Protein AF-A0AAD9Q787-F1 (afdb_monomer_lite)

Organism: Acropora cervicornis (NCBI:txid6130)

Foldseek 3Di:
DDPVVVVVVVVVVVVVVPDDPDPPPPDDWDWDWDWDDDLEIEIETDTDEDAAEDPPHQHYHYEYPDPPYEEHEYDHQEYHEYDQNANYAEYYYEHQYEEYEGAEHHNEYEEEHDAEYEYEYNDYEYAAEYAYAYAYEYEYAEQHQHREYLYQHEEYEYNEENEEAYYACNYQYYEYEYAAEYEHEYAHLEEHYEYNHENYEAYHDHQNRQEYEEEAQQANYAHEHNYQEYHYEGQNAPHAHAEYQHQYDAYEGAEQHADNEYLHLHEHYEHEQENYEHYYDQNHQEYEYAYANELYEAEHAYQEYEYHYNNYNYHYYYDYDYDDDDDDPDDDDDDDDDDDDDDDDDDDPDPPDDPDPPPDD

Sequence (361 aa):
MKTAELIIILCLVMLLTVIRLPDCAASIPVNSCDSIVDDTRSQICLSGQCPLDCNHSIICDQVCVVNPCDSLTCNSSSCLQRCLSGGCNSLMCTSDDCTQTCLRNCSEVNCTVKVKCNQQCENGHCDLRAMGAGMVEQTCAENCSDVKCMADKCKQACAGEGCGLECTKDSSECTQDCKGPCSMKCDASECESACSGGKCNLECSNSESQLCQQTCAHGGCDIQCTAMSCESSCQGGSCTKFTCTADNCTQSCGANCTNMRCQARECSQTCTKGYCNMYCESSAEMCMMSCPGGNCKMQCNGNLCKRDCFGGGCEKTGSGKEVPSSDKPAGTTPLPPTGTGALDMVSVFVLAISAVVSLLC

pLDDT: mean 82.59, std 21.75, range [26.41, 98.69]

Structure (mmCIF, N/CA/C/O backbone):
data_AF-A0AAD9Q787-F1
#
_entry.id   AF-A0AAD9Q787-F1
#
loop_
_atom_site.group_PDB
_atom_site.id
_atom_site.type_symbol
_atom_site.label_atom_id
_atom_site.label_alt_id
_atom_site.label_comp_id
_atom_site.label_asym_id
_atom_site.label_entity_id
_atom_site.label_seq_id
_atom_site.pdbx_PDB_ins_code
_atom_site.Cartn_x
_atom_site.Cartn_y
_atom_si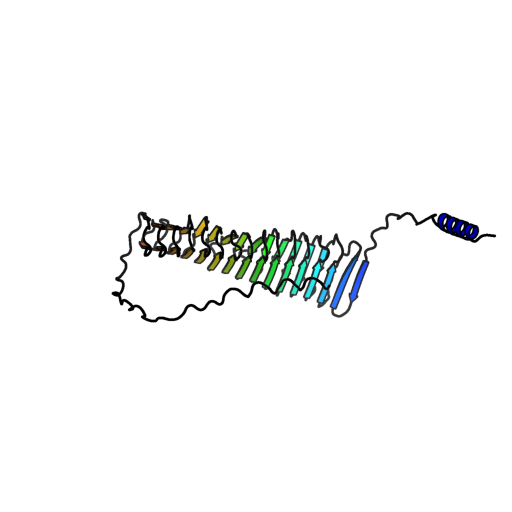te.Cartn_z
_atom_site.occupancy
_atom_site.B_iso_or_equiv
_atom_site.auth_seq_id
_atom_site.auth_comp_id
_atom_site.auth_asym_id
_atom_site.auth_atom_id
_atom_site.pdbx_PDB_model_num
ATOM 1 N N . MET A 1 1 ? 37.283 -55.004 -59.197 1.00 52.53 1 MET A N 1
ATOM 2 C CA . MET A 1 1 ? 37.526 -54.069 -58.079 1.00 52.53 1 MET A CA 1
ATOM 3 C C . MET A 1 1 ? 36.188 -53.770 -57.440 1.00 52.53 1 MET A C 1
ATOM 5 O O . MET A 1 1 ? 35.268 -53.359 -58.134 1.00 52.53 1 MET A O 1
ATOM 9 N N . LYS A 1 2 ? 36.035 -54.193 -56.186 1.00 47.97 2 LYS A N 1
ATOM 10 C CA . LYS A 1 2 ? 34.750 -54.325 -55.493 1.00 47.97 2 LYS A CA 1
ATOM 11 C C . LYS A 1 2 ? 34.406 -53.000 -54.812 1.00 47.97 2 LYS A C 1
ATOM 13 O O . LYS A 1 2 ? 35.290 -52.347 -54.271 1.00 47.97 2 LYS A O 1
ATOM 18 N N . THR A 1 3 ? 33.124 -52.657 -54.794 1.00 51.78 3 THR A N 1
ATOM 19 C CA . THR A 1 3 ? 32.495 -51.499 -54.126 1.00 51.78 3 THR A CA 1
ATOM 20 C C . THR A 1 3 ? 32.944 -51.253 -52.677 1.00 51.78 3 THR A C 1
ATOM 22 O O . THR A 1 3 ? 32.813 -50.137 -52.188 1.00 51.78 3 THR A O 1
ATOM 25 N N . ALA A 1 4 ? 33.542 -52.244 -52.011 1.00 49.97 4 ALA A N 1
ATOM 26 C CA . ALA A 1 4 ? 34.151 -52.107 -50.689 1.00 49.97 4 ALA A CA 1
ATOM 27 C C . ALA A 1 4 ? 35.420 -51.225 -50.662 1.00 49.97 4 ALA A C 1
ATOM 29 O O . ALA A 1 4 ? 35.644 -50.532 -49.675 1.00 49.97 4 ALA A O 1
ATOM 30 N N . GLU A 1 5 ? 36.228 -51.186 -51.729 1.00 55.62 5 GLU A N 1
ATOM 31 C CA . GLU A 1 5 ? 37.456 -50.368 -51.729 1.00 55.62 5 GLU A CA 1
ATOM 32 C C . GLU A 1 5 ? 37.178 -48.878 -51.955 1.00 55.62 5 GLU A C 1
ATOM 34 O O . GLU A 1 5 ? 37.888 -48.030 -51.422 1.00 55.62 5 GLU A O 1
ATOM 39 N N . LEU A 1 6 ? 36.090 -48.542 -52.658 1.00 55.44 6 LEU A N 1
ATOM 40 C CA . LEU A 1 6 ? 35.679 -47.149 -52.849 1.00 55.44 6 LEU A CA 1
ATOM 41 C C . LEU A 1 6 ? 35.178 -46.518 -51.537 1.00 55.44 6 LEU A C 1
ATOM 43 O O . LEU A 1 6 ? 35.419 -45.341 -51.289 1.00 55.44 6 LEU A O 1
ATOM 47 N N . ILE A 1 7 ? 34.526 -47.311 -50.677 1.00 60.97 7 ILE A N 1
ATOM 48 C CA . ILE A 1 7 ? 34.018 -46.860 -49.371 1.00 60.97 7 ILE A CA 1
ATOM 49 C C . ILE A 1 7 ? 35.170 -46.640 -48.386 1.00 60.97 7 ILE A C 1
ATOM 51 O O . ILE A 1 7 ? 35.161 -45.658 -47.654 1.00 60.97 7 ILE A O 1
ATOM 55 N N . ILE A 1 8 ? 36.197 -47.495 -48.404 1.00 64.38 8 ILE A N 1
ATOM 56 C CA . ILE A 1 8 ? 37.380 -47.327 -47.547 1.00 64.38 8 ILE A CA 1
ATOM 57 C C . ILE A 1 8 ? 38.170 -46.074 -47.949 1.00 64.38 8 ILE A C 1
ATOM 59 O O . ILE A 1 8 ? 38.610 -45.329 -47.075 1.00 64.38 8 ILE A O 1
ATOM 63 N N . ILE A 1 9 ? 38.285 -45.787 -49.251 1.00 64.38 9 ILE A N 1
ATOM 64 C CA . ILE A 1 9 ? 38.922 -44.556 -49.737 1.00 64.38 9 ILE A CA 1
ATOM 65 C C . ILE A 1 9 ? 38.084 -43.323 -49.360 1.00 64.38 9 ILE A C 1
ATOM 67 O O . ILE A 1 9 ? 38.650 -42.350 -48.870 1.00 64.38 9 ILE A O 1
ATOM 71 N N . LEU A 1 10 ? 36.750 -43.366 -49.485 1.00 57.12 10 LEU A N 1
ATOM 72 C CA . LEU A 1 10 ? 35.887 -42.267 -49.026 1.00 57.12 10 LEU A CA 1
ATOM 73 C C . LEU A 1 10 ? 35.951 -42.059 -47.503 1.00 57.12 10 LEU A C 1
ATOM 75 O O . LEU A 1 10 ? 36.010 -40.919 -47.052 1.00 57.12 10 LEU A O 1
ATOM 79 N N . CYS A 1 11 ? 35.999 -43.128 -46.703 1.00 54.50 11 CYS A N 1
ATOM 80 C CA . CYS A 1 11 ? 36.149 -43.028 -45.250 1.00 54.50 11 CYS A CA 1
ATOM 81 C C . CYS A 1 11 ? 37.525 -42.484 -44.843 1.00 54.50 11 CYS A C 1
ATOM 83 O O . CYS A 1 11 ? 37.594 -41.674 -43.925 1.00 54.50 11 CYS A O 1
ATOM 85 N N . LEU A 1 12 ? 38.607 -42.861 -45.533 1.00 56.69 12 LEU A N 1
ATOM 86 C CA . LEU A 1 12 ? 39.947 -42.320 -45.277 1.00 56.69 12 LEU A CA 1
ATOM 87 C C . LEU A 1 12 ? 40.069 -40.848 -45.688 1.00 56.69 12 LEU A C 1
ATOM 89 O O . LEU A 1 12 ? 40.706 -40.082 -44.972 1.00 56.69 12 LEU A O 1
ATOM 93 N N . VAL A 1 13 ? 39.419 -40.428 -46.779 1.00 57.88 13 VAL A N 1
ATOM 94 C CA . VAL A 1 13 ? 39.355 -39.010 -47.175 1.00 57.88 13 VAL A CA 1
ATOM 95 C C . VAL A 1 13 ? 38.561 -38.194 -46.149 1.00 57.88 13 VAL A C 1
ATOM 97 O O . VAL A 1 13 ? 39.015 -37.122 -45.763 1.00 57.88 13 VAL A O 1
ATOM 100 N N . MET A 1 14 ? 37.452 -38.727 -45.623 1.00 54.41 14 MET A N 1
ATOM 101 C CA . MET A 1 14 ? 36.662 -38.066 -44.572 1.00 54.41 14 MET A CA 1
ATOM 102 C C . MET A 1 14 ? 37.393 -38.018 -43.217 1.00 54.41 14 MET A C 1
ATOM 104 O O . MET A 1 14 ? 37.259 -37.037 -42.489 1.00 54.41 14 MET A O 1
ATOM 108 N N . LEU A 1 15 ? 38.209 -39.030 -42.885 1.00 49.72 15 LEU A N 1
ATOM 109 C CA . LEU A 1 15 ? 39.055 -39.038 -41.681 1.00 49.72 15 LEU A CA 1
ATOM 110 C C . LEU A 1 15 ? 40.282 -38.119 -41.803 1.00 49.72 15 LEU A C 1
ATOM 112 O O . LEU A 1 15 ? 40.706 -37.547 -40.802 1.00 49.72 15 LEU A O 1
ATOM 116 N N . LEU A 1 16 ? 40.829 -37.923 -43.007 1.00 47.09 16 LEU A N 1
ATOM 117 C CA . LEU A 1 16 ? 41.956 -37.010 -43.250 1.00 47.09 16 LEU A CA 1
ATOM 118 C C . LEU A 1 16 ? 41.534 -35.535 -43.380 1.00 47.09 16 LEU A C 1
ATOM 120 O O . LEU A 1 16 ? 42.385 -34.656 -43.262 1.00 47.09 16 LEU A O 1
ATOM 124 N N . THR A 1 17 ? 40.239 -35.241 -43.546 1.00 43.91 17 THR A N 1
ATOM 125 C CA . THR A 1 17 ? 39.693 -33.872 -43.448 1.00 43.91 17 THR A CA 1
ATOM 126 C C . THR A 1 17 ? 39.387 -33.422 -42.015 1.00 43.91 17 THR A C 1
ATOM 128 O O . THR A 1 17 ? 39.047 -32.261 -41.804 1.00 43.91 17 THR A O 1
ATOM 131 N N . VAL A 1 18 ? 39.563 -34.285 -41.006 1.00 46.62 18 VAL A N 1
ATOM 132 C CA . VAL A 1 18 ? 39.481 -33.908 -39.581 1.00 46.62 18 VAL A CA 1
ATOM 133 C C . VAL A 1 18 ? 40.850 -33.436 -39.089 1.00 46.62 18 VAL A C 1
ATOM 135 O O . VAL A 1 18 ? 41.434 -34.002 -38.171 1.00 46.62 18 VAL A O 1
ATOM 138 N N . ILE A 1 19 ? 41.409 -32.402 -39.719 1.00 43.97 19 ILE A N 1
ATOM 139 C CA . ILE A 1 19 ? 42.560 -31.685 -39.165 1.00 43.97 19 ILE A CA 1
ATOM 140 C C . ILE A 1 19 ? 42.325 -30.185 -39.351 1.00 43.97 19 ILE A C 1
ATOM 142 O O . ILE A 1 19 ? 42.383 -29.658 -40.458 1.00 43.97 19 ILE A O 1
ATOM 146 N N . ARG A 1 20 ? 42.125 -29.528 -38.201 1.00 35.41 20 ARG A N 1
ATOM 147 C CA . ARG A 1 20 ? 41.999 -28.082 -37.949 1.00 35.41 20 ARG A CA 1
ATOM 148 C C . ARG A 1 20 ? 40.617 -27.477 -38.203 1.00 35.41 20 ARG A C 1
ATOM 150 O O . ARG A 1 20 ? 40.443 -26.618 -39.060 1.00 35.41 20 ARG A O 1
ATOM 157 N N . LEU A 1 21 ? 39.670 -27.807 -37.320 1.00 30.09 21 LEU A N 1
ATOM 158 C CA . LEU A 1 21 ? 38.878 -26.716 -36.746 1.00 30.09 21 LEU A CA 1
ATOM 159 C C . LEU A 1 21 ? 39.896 -25.743 -36.131 1.00 30.09 21 LEU A C 1
ATOM 161 O O . LEU A 1 21 ? 40.781 -26.217 -35.408 1.00 30.09 21 LEU A O 1
ATOM 165 N N . PRO A 1 22 ? 39.868 -24.441 -36.460 1.00 33.75 22 PRO A N 1
ATOM 166 C CA . PRO A 1 22 ? 40.656 -23.490 -35.703 1.00 33.75 22 PRO A CA 1
ATOM 167 C C . PRO A 1 22 ? 40.268 -23.692 -34.242 1.00 33.75 22 PRO A C 1
ATOM 169 O O . PRO A 1 22 ? 39.077 -23.782 -33.931 1.00 33.75 22 PRO A O 1
ATOM 172 N N . ASP A 1 23 ? 41.274 -23.824 -33.374 1.00 26.41 23 ASP A N 1
ATOM 173 C CA . ASP A 1 23 ? 41.087 -23.609 -31.949 1.00 26.41 23 ASP A CA 1
ATOM 174 C C . ASP A 1 23 ? 40.118 -22.438 -31.809 1.00 26.41 23 ASP A C 1
ATOM 176 O O . ASP A 1 23 ? 40.305 -21.405 -32.465 1.00 26.41 23 ASP A O 1
ATOM 180 N N . CYS A 1 24 ? 39.058 -22.614 -31.020 1.00 29.86 24 CYS A N 1
ATOM 181 C CA . CYS A 1 24 ? 38.268 -21.502 -30.529 1.00 29.86 24 CYS A CA 1
ATOM 182 C C . CYS A 1 24 ? 39.228 -20.648 -29.696 1.00 29.86 24 CYS A C 1
ATOM 184 O O . CYS A 1 24 ? 39.289 -20.755 -28.473 1.00 29.86 24 CYS A O 1
ATOM 186 N N . ALA A 1 25 ? 40.052 -19.852 -30.380 1.00 27.91 25 ALA A N 1
ATOM 187 C CA . ALA A 1 25 ? 40.738 -18.722 -29.825 1.00 27.91 25 ALA A CA 1
ATOM 188 C C . ALA A 1 25 ? 39.653 -17.963 -29.083 1.00 27.91 25 ALA A C 1
ATOM 190 O O . ALA A 1 25 ? 38.597 -17.702 -29.661 1.00 27.9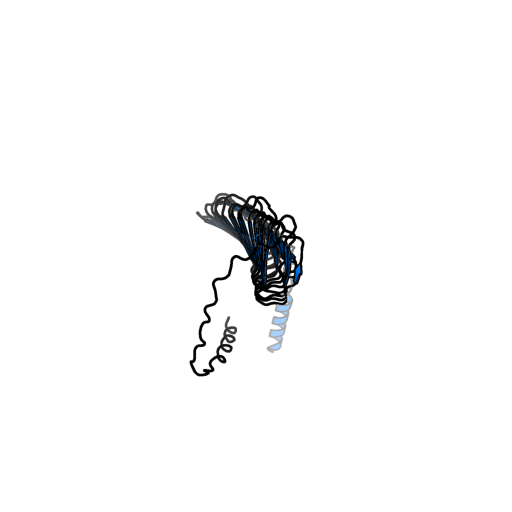1 25 ALA A O 1
ATOM 191 N N . ALA A 1 26 ? 39.892 -17.707 -27.799 1.00 36.81 26 ALA A N 1
ATOM 192 C CA . ALA A 1 26 ? 39.059 -16.864 -26.970 1.00 36.81 26 ALA A CA 1
ATOM 193 C C . ALA A 1 26 ? 38.753 -15.580 -27.752 1.00 36.81 26 ALA A C 1
ATOM 195 O O . ALA A 1 26 ? 39.578 -14.669 -27.839 1.00 36.81 26 ALA A O 1
ATOM 196 N N . SER A 1 27 ? 37.603 -15.561 -28.421 1.00 37.47 27 SER A N 1
ATOM 197 C CA . SER A 1 27 ? 37.168 -14.432 -29.211 1.00 37.47 27 SER A CA 1
ATOM 198 C C . SER A 1 27 ? 36.725 -13.395 -28.204 1.00 37.47 27 SER A C 1
ATOM 200 O O . SER A 1 27 ? 35.814 -13.645 -27.412 1.00 37.47 27 SER A O 1
ATOM 202 N N . ILE A 1 28 ? 37.396 -12.249 -28.226 1.00 40.16 28 ILE A N 1
ATOM 203 C CA . ILE A 1 28 ? 36.921 -11.003 -27.628 1.00 40.16 28 ILE A CA 1
ATOM 204 C C . ILE A 1 28 ? 35.409 -10.916 -27.913 1.00 40.16 28 ILE A C 1
ATOM 206 O O . ILE A 1 28 ? 35.038 -11.112 -29.075 1.00 40.16 28 ILE A O 1
ATOM 210 N N . PRO A 1 29 ? 34.534 -10.710 -26.909 1.00 44.16 29 PRO A N 1
ATOM 211 C CA . PRO A 1 29 ? 33.095 -10.682 -27.139 1.00 44.16 29 PRO A CA 1
ATOM 212 C C . PRO A 1 29 ? 32.791 -9.615 -28.191 1.00 44.16 29 PRO A C 1
ATOM 214 O O . PRO A 1 29 ? 33.031 -8.428 -27.980 1.00 44.16 29 PRO A O 1
ATOM 217 N N . VAL A 1 30 ? 32.330 -10.045 -29.366 1.00 42.97 30 VAL A N 1
ATOM 218 C CA . VAL A 1 30 ? 31.883 -9.124 -30.407 1.00 42.97 30 VAL A CA 1
ATOM 219 C C . VAL A 1 30 ? 30.502 -8.649 -29.979 1.00 42.97 30 VAL A C 1
ATOM 221 O O . VAL A 1 30 ? 29.530 -9.408 -30.007 1.00 42.97 30 VAL A O 1
ATOM 224 N N . ASN A 1 31 ? 30.437 -7.404 -29.519 1.00 57.00 31 ASN A N 1
ATOM 225 C CA . ASN A 1 31 ? 29.175 -6.753 -29.204 1.00 57.00 31 ASN A CA 1
ATOM 226 C C . ASN A 1 31 ? 28.374 -6.607 -30.510 1.00 57.00 31 ASN A C 1
ATOM 228 O O . ASN A 1 31 ? 28.865 -6.005 -31.466 1.00 57.00 31 ASN A O 1
ATOM 232 N N . SER A 1 32 ? 27.173 -7.183 -30.575 1.00 64.31 32 SER A N 1
ATOM 233 C CA . SER A 1 32 ? 26.252 -7.035 -31.705 1.00 64.31 32 SER A CA 1
ATOM 234 C C . SER A 1 32 ? 25.082 -6.170 -31.262 1.00 64.31 32 SER A C 1
ATOM 236 O O . SER A 1 32 ? 24.190 -6.623 -30.542 1.00 64.31 32 SER A O 1
ATOM 238 N N . CYS A 1 33 ? 25.127 -4.909 -31.685 1.00 67.81 33 CYS A N 1
ATOM 239 C CA . CYS A 1 33 ? 24.046 -3.947 -31.534 1.00 67.81 33 CYS A CA 1
ATOM 240 C C . CYS A 1 33 ? 23.470 -3.662 -32.918 1.00 67.81 33 CYS A C 1
ATOM 242 O O . CYS A 1 33 ? 24.230 -3.311 -33.822 1.00 67.81 33 CYS A O 1
ATOM 244 N N . ASP A 1 34 ? 22.153 -3.764 -33.069 1.00 71.12 34 ASP A N 1
ATOM 245 C CA . ASP A 1 34 ? 21.459 -3.245 -34.247 1.00 71.12 34 ASP A CA 1
ATOM 246 C C . ASP A 1 34 ? 20.739 -1.943 -33.885 1.00 71.12 34 ASP A C 1
ATOM 248 O O . ASP A 1 34 ? 20.231 -1.794 -32.767 1.00 71.12 34 ASP A O 1
ATOM 252 N N . SER A 1 35 ? 20.727 -0.983 -34.808 1.00 71.62 35 SER A N 1
ATOM 253 C CA . SER A 1 35 ? 20.094 0.313 -34.586 1.00 71.62 35 SER A CA 1
ATOM 254 C C . SER A 1 35 ? 19.435 0.856 -35.844 1.00 71.62 35 SER A C 1
ATOM 256 O O . SER A 1 35 ? 20.086 0.984 -36.881 1.00 71.62 35 SER A O 1
ATOM 258 N N . ILE A 1 36 ? 18.177 1.273 -35.713 1.00 67.00 36 ILE A N 1
ATOM 259 C CA . ILE A 1 36 ? 17.441 2.006 -36.746 1.00 67.00 36 ILE A CA 1
ATOM 260 C C . ILE A 1 36 ? 17.283 3.444 -36.254 1.00 67.00 36 ILE A C 1
ATOM 262 O O . ILE A 1 36 ? 16.827 3.673 -35.130 1.00 67.00 36 ILE A O 1
ATOM 266 N N . VAL A 1 37 ? 17.710 4.400 -37.080 1.00 65.31 37 VAL A N 1
ATOM 267 C CA . VAL A 1 37 ? 17.688 5.833 -36.765 1.00 65.31 37 VAL A CA 1
ATOM 268 C C . VAL A 1 37 ? 16.725 6.533 -37.721 1.00 65.31 37 VAL A C 1
ATOM 270 O O . VAL A 1 37 ? 17.032 6.681 -38.901 1.00 65.31 37 VAL A O 1
ATOM 273 N N . ASP A 1 38 ? 15.580 6.952 -37.188 1.00 65.75 38 ASP A N 1
ATOM 274 C CA . ASP A 1 38 ? 14.634 7.895 -37.799 1.00 65.75 38 ASP A CA 1
ATOM 275 C C . ASP A 1 38 ? 14.125 8.859 -36.694 1.00 65.75 38 ASP A C 1
ATOM 277 O O . ASP A 1 38 ? 14.793 9.006 -35.665 1.00 65.75 38 ASP A O 1
ATOM 281 N N . ASP A 1 39 ? 12.934 9.457 -36.824 1.00 63.78 39 ASP A N 1
ATOM 282 C CA . ASP A 1 39 ? 12.222 10.156 -35.725 1.00 63.78 39 ASP A CA 1
ATOM 283 C C . ASP A 1 39 ? 12.056 9.282 -34.454 1.00 63.78 39 ASP A C 1
ATOM 285 O O . ASP A 1 39 ? 11.848 9.776 -33.340 1.00 63.78 39 ASP A O 1
ATOM 289 N N . THR A 1 40 ? 12.196 7.963 -34.622 1.00 72.62 40 THR A N 1
ATOM 290 C CA . THR A 1 40 ? 12.262 6.939 -33.574 1.00 72.62 40 THR A CA 1
ATOM 291 C C . THR A 1 40 ? 13.661 6.316 -33.584 1.00 72.62 40 THR A C 1
ATOM 293 O O . THR A 1 40 ? 14.135 5.887 -34.637 1.00 72.62 40 THR A O 1
ATOM 296 N N . ARG A 1 41 ? 14.322 6.205 -32.426 1.00 81.12 41 ARG A N 1
ATOM 297 C CA . ARG A 1 41 ? 15.598 5.480 -32.304 1.00 81.12 41 ARG A CA 1
ATOM 298 C C . ARG A 1 41 ? 15.365 4.139 -31.630 1.00 81.12 41 ARG A C 1
ATOM 300 O O . ARG A 1 41 ? 15.091 4.084 -30.437 1.00 81.12 41 ARG A O 1
ATOM 307 N N . SER A 1 42 ? 15.486 3.066 -32.406 1.00 84.50 42 SER A N 1
ATOM 308 C CA . SER A 1 42 ? 15.357 1.691 -31.911 1.00 84.50 42 SER A CA 1
ATOM 309 C C . SER A 1 42 ? 16.733 1.046 -31.796 1.00 84.50 42 SER A C 1
ATOM 311 O O . SER A 1 42 ? 17.528 1.147 -32.730 1.00 84.50 42 SER A O 1
ATOM 313 N N . GLN A 1 43 ? 17.025 0.400 -30.668 1.00 84.44 43 GLN A N 1
ATOM 314 C CA . GLN A 1 43 ? 18.293 -0.272 -30.394 1.00 84.44 43 GLN A CA 1
ATOM 315 C C . GLN A 1 43 ? 18.042 -1.671 -29.826 1.00 84.44 43 GLN A C 1
ATOM 317 O O . GLN A 1 43 ? 17.289 -1.834 -28.865 1.00 84.44 43 GLN A O 1
ATOM 322 N N . ILE A 1 44 ? 18.699 -2.680 -30.394 1.00 86.81 44 ILE A N 1
ATOM 323 C CA . ILE A 1 44 ? 18.595 -4.069 -29.935 1.00 86.81 44 ILE A CA 1
ATOM 324 C C . ILE A 1 44 ? 19.993 -4.602 -29.633 1.00 86.81 44 ILE A C 1
ATOM 326 O O . ILE A 1 44 ? 20.876 -4.557 -30.490 1.00 86.81 44 ILE A O 1
ATOM 330 N N . CYS A 1 45 ? 20.184 -5.140 -28.428 1.00 82.75 45 CYS A N 1
ATOM 331 C CA . CYS A 1 45 ? 21.397 -5.866 -28.060 1.00 82.75 45 CYS A CA 1
ATOM 332 C C . CYS A 1 45 ? 21.226 -7.370 -28.292 1.00 82.75 45 CYS A C 1
ATOM 334 O O . CYS A 1 45 ? 20.426 -8.007 -27.601 1.00 82.75 45 CYS A O 1
ATOM 336 N N . LEU A 1 46 ? 21.988 -7.925 -29.240 1.00 80.62 46 LEU A N 1
ATOM 337 C CA . LEU A 1 46 ? 21.925 -9.329 -29.665 1.00 80.62 46 LEU A CA 1
ATOM 338 C C . LEU A 1 46 ? 23.087 -10.185 -29.135 1.00 80.62 46 LEU A C 1
ATOM 340 O O . LEU A 1 46 ? 22.920 -11.392 -28.967 1.00 80.62 46 LEU A O 1
ATOM 344 N N . SER A 1 47 ? 24.255 -9.593 -28.858 1.00 68.06 47 SER A N 1
ATOM 345 C CA . SER A 1 47 ? 25.386 -10.273 -28.203 1.00 68.06 47 SER A CA 1
ATOM 346 C C . SER A 1 47 ? 26.323 -9.283 -27.511 1.00 68.06 47 SER A C 1
ATOM 348 O O . SER A 1 47 ? 26.480 -8.155 -27.972 1.00 68.06 47 SER A O 1
ATOM 350 N N . GLY A 1 48 ? 27.006 -9.725 -26.451 1.00 65.50 48 GLY A N 1
ATOM 351 C CA . GLY A 1 48 ? 28.036 -8.943 -25.757 1.00 65.50 48 GLY A CA 1
ATOM 352 C C . GLY A 1 48 ? 27.488 -7.874 -24.804 1.00 65.50 48 GLY A C 1
ATOM 353 O O . GLY A 1 48 ? 26.346 -7.947 -24.361 1.00 65.50 48 GLY A O 1
ATOM 354 N N . GLN A 1 49 ? 28.329 -6.898 -24.463 1.00 68.94 49 GLN A N 1
ATOM 355 C CA . GLN A 1 49 ? 27.969 -5.751 -23.630 1.00 68.94 49 GLN A CA 1
ATOM 356 C C . GLN A 1 49 ? 27.554 -4.588 -24.527 1.00 68.94 49 GLN A C 1
ATOM 358 O O . GLN A 1 49 ? 28.393 -3.922 -25.137 1.00 68.94 49 GLN A O 1
ATOM 363 N N . CYS A 1 50 ? 26.249 -4.353 -24.628 1.00 66.50 50 CYS A N 1
ATOM 364 C CA . CYS A 1 50 ? 25.711 -3.240 -25.395 1.00 66.50 50 CYS A CA 1
ATOM 365 C C . CYS A 1 50 ? 25.339 -2.092 -24.451 1.00 66.50 50 CYS A C 1
ATOM 367 O O . CYS A 1 50 ? 24.317 -2.190 -23.769 1.00 66.50 50 CYS A O 1
ATOM 369 N N . PRO A 1 51 ? 26.104 -0.990 -24.413 1.00 66.94 51 PRO A N 1
ATOM 370 C CA . PRO A 1 51 ? 25.612 0.237 -23.807 1.00 66.94 51 PRO A CA 1
ATOM 371 C C . PRO A 1 51 ? 24.507 0.800 -24.710 1.00 66.94 51 PRO A C 1
ATOM 373 O O . PRO A 1 51 ? 24.782 1.337 -25.785 1.00 66.94 51 PRO A O 1
ATOM 376 N N . LEU A 1 52 ? 23.249 0.621 -24.301 1.00 69.94 52 LEU A N 1
ATOM 377 C CA . LEU A 1 52 ? 22.097 1.175 -25.005 1.00 69.94 52 LEU A CA 1
ATOM 378 C C . LEU A 1 52 ? 21.812 2.576 -24.452 1.00 69.94 52 LEU A C 1
ATOM 380 O O . LEU A 1 52 ? 21.354 2.734 -23.318 1.00 69.94 52 LEU A O 1
ATOM 384 N N . ASP A 1 53 ? 22.100 3.594 -25.262 1.00 73.00 53 ASP A N 1
ATOM 385 C CA . ASP A 1 53 ? 21.861 5.005 -24.951 1.00 73.00 53 ASP A CA 1
ATOM 386 C C . ASP A 1 53 ? 21.149 5.689 -26.127 1.00 73.00 53 ASP A C 1
ATOM 388 O O . ASP A 1 53 ? 21.705 5.832 -27.225 1.00 73.00 53 ASP A O 1
ATOM 392 N N . CYS A 1 54 ? 19.906 6.120 -25.896 1.00 70.69 54 CYS A N 1
ATOM 393 C CA . CYS A 1 54 ? 19.115 6.927 -26.824 1.00 70.69 54 CYS A CA 1
ATOM 394 C C . CYS A 1 54 ? 18.976 8.394 -26.382 1.00 70.69 54 CYS A C 1
ATOM 396 O O . CYS A 1 54 ? 17.868 8.931 -26.293 1.00 70.69 54 CYS A O 1
ATOM 398 N N . ASN A 1 55 ? 20.072 9.084 -26.109 1.00 66.31 55 ASN A N 1
ATOM 399 C CA . ASN A 1 55 ? 20.005 10.533 -25.960 1.00 66.31 55 ASN A CA 1
ATOM 400 C C . ASN A 1 55 ? 19.557 11.204 -27.288 1.00 66.31 55 ASN A C 1
ATOM 402 O O . ASN A 1 55 ? 20.054 10.846 -28.358 1.00 66.31 55 ASN A O 1
ATOM 406 N N . HIS A 1 56 ? 18.643 12.185 -27.198 1.00 65.38 56 HIS A N 1
ATOM 407 C CA . HIS A 1 56 ? 18.199 13.114 -28.265 1.00 65.38 56 HIS A CA 1
ATOM 408 C C . HIS A 1 56 ? 17.132 12.668 -29.288 1.00 65.38 56 HIS A C 1
ATOM 410 O O . HIS A 1 56 ? 16.890 13.407 -30.243 1.00 65.38 56 HIS A O 1
ATOM 416 N N . SER A 1 57 ? 16.452 11.536 -29.102 1.00 67.69 57 SER A N 1
ATOM 417 C CA . SER A 1 57 ? 15.310 11.153 -29.953 1.00 67.69 57 SER A CA 1
ATOM 418 C C . SER A 1 57 ? 13.973 11.568 -29.330 1.00 67.69 57 SER A C 1
ATOM 420 O O . SER A 1 57 ? 13.881 11.784 -28.122 1.00 67.69 57 SER A O 1
ATOM 422 N N . ILE A 1 58 ? 12.921 11.696 -30.146 1.00 78.75 58 ILE A N 1
ATOM 423 C CA . ILE A 1 58 ? 11.562 11.913 -29.617 1.00 78.75 58 ILE A CA 1
ATOM 424 C C . ILE A 1 58 ? 11.103 10.632 -28.911 1.00 78.75 58 ILE A C 1
ATOM 426 O O . ILE A 1 58 ? 10.641 10.675 -27.771 1.00 78.75 58 ILE A O 1
ATOM 430 N N . ILE A 1 59 ? 11.306 9.488 -29.570 1.00 85.88 59 ILE A N 1
ATOM 431 C CA . ILE A 1 59 ? 10.989 8.156 -29.054 1.00 85.88 59 ILE A CA 1
ATOM 432 C C . ILE A 1 59 ? 12.259 7.302 -29.062 1.00 85.88 59 ILE A C 1
ATOM 434 O O . ILE A 1 59 ? 12.962 7.234 -30.075 1.00 85.88 59 ILE A O 1
ATOM 438 N N . CYS A 1 60 ? 12.525 6.624 -27.950 1.00 88.25 60 CYS A N 1
ATOM 439 C CA . CYS A 1 60 ? 13.556 5.600 -27.842 1.00 88.25 60 CYS A CA 1
ATOM 440 C C . CYS A 1 60 ? 12.937 4.243 -27.518 1.00 88.25 60 CYS A C 1
ATOM 442 O O . CYS A 1 60 ? 12.171 4.126 -26.563 1.00 88.25 60 CYS A O 1
ATOM 444 N N . ASP A 1 61 ? 13.338 3.222 -28.267 1.00 90.75 61 ASP A N 1
ATOM 445 C CA . ASP A 1 61 ? 13.003 1.826 -28.003 1.00 90.75 61 ASP A CA 1
ATOM 446 C C . ASP A 1 61 ? 14.289 1.009 -27.821 1.00 90.75 61 ASP A C 1
ATOM 448 O O . ASP A 1 61 ? 15.121 0.931 -28.723 1.00 90.75 61 ASP A O 1
ATOM 452 N N . GLN A 1 62 ? 14.479 0.420 -26.643 1.00 90.56 62 GLN A N 1
ATOM 453 C CA . GLN A 1 62 ? 15.651 -0.372 -26.279 1.00 90.56 62 GLN A CA 1
ATOM 454 C C . GLN A 1 62 ? 15.228 -1.776 -25.873 1.00 90.56 62 GLN A C 1
ATOM 456 O O . GLN A 1 62 ? 14.436 -1.959 -24.945 1.00 90.56 62 GLN A O 1
ATOM 461 N N . VAL A 1 63 ? 15.816 -2.782 -26.517 1.00 91.31 63 VAL A N 1
ATOM 462 C CA . VAL A 1 63 ? 15.572 -4.188 -26.187 1.00 91.31 63 VAL A CA 1
ATOM 463 C C . VAL A 1 63 ? 16.883 -4.909 -25.936 1.00 91.31 63 VAL A C 1
ATOM 465 O O . VAL A 1 63 ? 17.781 -4.925 -26.777 1.00 91.31 63 VAL A O 1
ATOM 468 N N . CYS A 1 64 ? 16.967 -5.568 -24.787 1.00 88.25 64 CYS A N 1
ATOM 469 C CA . CYS A 1 64 ? 18.063 -6.456 -24.458 1.00 88.25 64 CYS A CA 1
ATOM 470 C C . CYS A 1 64 ? 17.588 -7.908 -24.442 1.00 88.25 64 CYS A C 1
ATOM 472 O O . CYS A 1 64 ? 16.734 -8.284 -23.634 1.00 88.25 64 CYS A O 1
ATOM 474 N N . VAL A 1 65 ? 18.149 -8.722 -25.340 1.00 88.38 65 VAL A N 1
ATOM 475 C CA . VAL A 1 65 ? 17.853 -10.162 -25.450 1.00 88.38 65 VAL A CA 1
ATOM 476 C C . VAL A 1 65 ? 19.045 -11.037 -25.053 1.00 88.38 65 VAL A C 1
ATOM 478 O O . VAL A 1 65 ? 19.040 -12.245 -25.283 1.00 88.38 65 VAL A O 1
ATOM 481 N N . VAL A 1 66 ? 20.056 -10.459 -24.409 1.00 82.19 66 VAL A N 1
ATOM 482 C CA . VAL A 1 66 ? 21.254 -11.167 -23.936 1.00 82.19 66 VAL A CA 1
ATOM 483 C C . VAL A 1 66 ? 21.298 -11.221 -22.416 1.00 82.19 66 VAL A C 1
ATOM 485 O O . VAL A 1 66 ? 20.720 -10.367 -21.748 1.00 82.19 66 VAL A O 1
ATOM 488 N N . ASN A 1 67 ? 21.976 -12.234 -21.876 1.00 78.69 67 ASN A N 1
ATOM 489 C CA . ASN A 1 67 ? 22.241 -12.373 -20.448 1.00 78.69 67 ASN A CA 1
ATOM 490 C C . ASN A 1 67 ? 23.740 -12.689 -20.245 1.00 78.69 67 ASN A C 1
ATOM 492 O O . ASN A 1 67 ? 24.215 -13.676 -20.821 1.00 78.69 67 ASN A O 1
ATOM 496 N N . PRO A 1 68 ? 24.486 -11.885 -19.464 1.00 76.25 68 PRO A N 1
ATOM 497 C CA . PRO A 1 68 ? 24.023 -10.692 -18.749 1.00 76.25 68 PRO A CA 1
ATOM 498 C C . PRO A 1 68 ? 23.769 -9.511 -19.692 1.00 76.25 68 PRO A C 1
ATOM 500 O O . PRO A 1 68 ? 24.326 -9.444 -20.788 1.00 76.25 68 PRO A O 1
ATOM 503 N N . CYS A 1 69 ? 22.937 -8.578 -19.242 1.00 79.00 69 CYS A N 1
ATOM 504 C CA . CYS A 1 69 ? 22.748 -7.291 -19.892 1.00 79.00 69 CYS A CA 1
ATOM 505 C C . CYS A 1 69 ? 23.255 -6.192 -18.955 1.00 79.00 69 CYS A C 1
ATOM 507 O O . CYS A 1 69 ? 22.940 -6.215 -17.769 1.00 79.00 69 CYS A O 1
ATOM 509 N N . ASP A 1 70 ? 24.041 -5.237 -19.457 1.00 80.75 70 ASP A N 1
ATOM 510 C CA . ASP A 1 70 ? 24.590 -4.184 -18.595 1.00 80.75 70 ASP A CA 1
ATOM 511 C C . ASP A 1 70 ? 23.504 -3.187 -18.169 1.00 80.75 70 ASP A C 1
ATOM 513 O O . ASP A 1 70 ? 22.822 -3.389 -17.162 1.00 80.75 70 ASP A O 1
ATOM 517 N N . SER A 1 71 ? 23.337 -2.092 -18.908 1.00 84.38 71 SER A N 1
ATOM 518 C CA . SER A 1 71 ? 22.391 -1.047 -18.544 1.00 84.38 71 SER A CA 1
ATOM 519 C C . SER A 1 71 ? 21.702 -0.435 -19.754 1.00 84.38 71 SER A C 1
ATOM 521 O O . SER A 1 71 ? 22.294 -0.249 -20.819 1.00 84.38 71 SER A O 1
ATOM 523 N N . LEU A 1 72 ? 20.420 -0.128 -19.570 1.00 88.94 72 LEU A N 1
ATOM 524 C CA . LEU A 1 72 ? 19.598 0.596 -20.531 1.00 88.94 72 LEU A CA 1
ATOM 525 C C . LEU A 1 72 ? 19.359 1.989 -19.959 1.00 88.94 72 LEU A C 1
ATOM 527 O O . LEU A 1 72 ? 18.753 2.121 -18.895 1.00 88.94 72 LEU A O 1
ATOM 531 N N . THR A 1 73 ? 19.825 3.027 -20.654 1.00 90.12 73 THR A N 1
ATOM 532 C CA . THR A 1 73 ? 19.607 4.423 -20.247 1.00 90.12 73 THR A CA 1
ATOM 533 C C . THR A 1 73 ? 18.795 5.159 -21.303 1.00 90.12 73 THR A C 1
ATOM 535 O O . THR A 1 73 ? 19.129 5.121 -22.490 1.00 90.12 73 THR A O 1
ATOM 538 N N . CYS A 1 74 ? 17.739 5.852 -20.870 1.00 90.06 74 CYS A N 1
ATOM 539 C CA . CYS A 1 74 ? 16.901 6.656 -21.750 1.00 90.06 74 CYS A CA 1
ATOM 540 C C . CYS A 1 74 ? 16.554 8.032 -21.163 1.00 90.06 74 CYS A C 1
ATOM 542 O O . CYS A 1 74 ? 16.105 8.143 -20.022 1.00 90.06 74 CYS A O 1
ATOM 544 N N . ASN A 1 75 ? 16.736 9.068 -21.988 1.00 90.38 75 ASN A N 1
ATOM 545 C CA . ASN A 1 75 ? 16.421 10.476 -21.706 1.00 90.38 75 ASN A CA 1
ATOM 546 C C . ASN A 1 75 ? 15.739 11.158 -22.918 1.00 90.38 75 ASN A C 1
ATOM 548 O O . ASN A 1 75 ? 15.952 12.333 -23.210 1.00 90.38 75 ASN A O 1
ATOM 552 N N . SER A 1 76 ? 14.997 10.373 -23.704 1.00 88.56 76 SER A N 1
ATOM 553 C CA . SER A 1 76 ? 14.129 10.862 -24.791 1.00 88.56 76 SER A CA 1
ATOM 554 C C . SER A 1 76 ? 12.787 11.345 -24.222 1.00 88.56 76 SER A C 1
ATOM 556 O O . SER A 1 76 ? 12.552 11.169 -23.032 1.00 88.56 76 SER A O 1
ATOM 558 N N . SER A 1 77 ? 11.890 11.935 -25.021 1.00 89.12 77 SER A N 1
ATOM 559 C CA . SER A 1 77 ? 10.542 12.329 -24.546 1.00 89.12 77 SER A CA 1
ATOM 560 C C . SER A 1 77 ? 9.626 11.137 -24.247 1.00 89.12 77 SER A C 1
ATOM 562 O O . SER A 1 77 ? 8.764 11.230 -23.378 1.00 89.12 77 SER A O 1
ATOM 564 N N . SER A 1 78 ? 9.823 10.023 -24.953 1.00 92.25 78 SER A N 1
ATOM 565 C CA . SER A 1 78 ? 9.178 8.740 -24.679 1.00 92.25 78 SER A CA 1
ATOM 566 C C . SER A 1 78 ? 10.211 7.617 -24.742 1.00 92.25 78 SER A C 1
ATOM 568 O O . SER A 1 78 ? 11.027 7.558 -25.667 1.00 92.25 78 SER A O 1
ATOM 570 N N . CYS A 1 79 ? 10.193 6.743 -23.743 1.00 93.19 79 CYS A N 1
ATOM 571 C CA . CYS A 1 79 ? 11.176 5.688 -23.544 1.00 93.19 79 CYS A CA 1
ATOM 572 C C . CYS A 1 79 ? 10.487 4.336 -23.351 1.00 93.19 79 CYS A C 1
ATOM 574 O O . CYS A 1 79 ? 9.735 4.150 -22.396 1.00 93.19 79 CYS A O 1
ATOM 576 N N . LEU A 1 80 ? 10.810 3.372 -24.210 1.00 93.94 80 LEU A N 1
ATOM 577 C CA . LEU A 1 80 ? 10.423 1.972 -24.079 1.00 93.94 80 LEU A CA 1
ATOM 578 C C . LEU A 1 80 ? 11.679 1.126 -23.849 1.00 93.94 80 LEU A C 1
ATOM 580 O O . LEU A 1 80 ? 12.551 1.062 -24.708 1.00 93.94 80 LEU A O 1
ATOM 584 N N . GLN A 1 81 ? 11.786 0.477 -22.692 1.00 93.69 81 GLN A N 1
ATOM 585 C CA . GLN A 1 81 ? 12.952 -0.327 -22.314 1.00 93.69 81 GLN A CA 1
ATOM 586 C C . GLN A 1 81 ? 12.518 -1.738 -21.928 1.00 93.69 81 GLN A C 1
ATOM 588 O O . GLN A 1 81 ? 11.664 -1.918 -21.061 1.00 93.69 81 GLN A O 1
ATOM 593 N N . ARG A 1 82 ? 13.103 -2.756 -22.563 1.00 93.50 82 ARG A N 1
ATOM 594 C CA . ARG A 1 82 ? 12.732 -4.162 -22.362 1.00 93.50 82 ARG A CA 1
ATOM 595 C C . ARG A 1 82 ? 13.961 -5.026 -22.104 1.00 93.50 82 ARG A C 1
ATOM 597 O O . ARG A 1 82 ? 14.813 -5.181 -22.976 1.00 93.50 82 ARG A O 1
ATOM 604 N N . CYS A 1 83 ? 14.018 -5.633 -20.924 1.00 92.00 83 CYS A N 1
ATOM 605 C CA . CYS A 1 83 ? 15.015 -6.629 -20.543 1.00 92.00 83 CYS A CA 1
ATOM 606 C C . CYS A 1 83 ? 14.403 -8.032 -20.609 1.00 92.00 83 CYS A C 1
ATOM 608 O O . CYS A 1 83 ? 13.729 -8.466 -19.673 1.00 92.00 83 CYS A O 1
ATOM 610 N N . LEU A 1 84 ? 14.603 -8.739 -21.725 1.00 89.88 84 LEU A N 1
ATOM 611 C CA . LEU A 1 84 ? 13.899 -9.996 -22.001 1.00 89.88 84 LEU A CA 1
ATOM 612 C C . LEU A 1 84 ? 14.657 -11.237 -21.523 1.00 89.88 84 LEU A C 1
ATOM 614 O O . LEU A 1 84 ? 14.032 -12.196 -21.093 1.00 89.88 84 LEU A O 1
ATOM 618 N N . SER A 1 85 ? 15.989 -11.233 -21.551 1.00 83.81 85 SER A N 1
ATOM 619 C CA . SER A 1 85 ? 16.789 -12.402 -21.127 1.00 83.81 85 SER A CA 1
ATOM 620 C C . SER A 1 85 ? 17.166 -12.393 -19.642 1.00 83.81 85 SER A C 1
ATOM 622 O O . SER A 1 85 ? 17.716 -13.374 -19.130 1.00 83.81 85 SER A O 1
ATOM 624 N N . GLY A 1 86 ? 16.816 -11.307 -18.950 1.00 80.75 86 GLY A N 1
ATOM 625 C CA . GLY A 1 86 ? 17.081 -11.083 -17.536 1.00 80.75 86 GLY A CA 1
ATOM 626 C C . GLY A 1 86 ? 18.537 -10.756 -17.209 1.00 80.75 86 GLY A C 1
ATOM 627 O O . GLY A 1 86 ? 19.388 -10.696 -18.096 1.00 80.75 86 GLY A O 1
ATOM 628 N N . GLY A 1 87 ? 18.819 -10.528 -15.924 1.00 81.88 87 GLY A N 1
ATOM 629 C CA . GLY A 1 87 ? 20.165 -10.163 -15.471 1.00 81.88 87 GLY A CA 1
ATOM 630 C C . GLY A 1 87 ? 20.588 -8.770 -15.935 1.00 81.88 87 GLY A C 1
ATOM 631 O O . GLY A 1 87 ? 21.768 -8.558 -16.203 1.00 81.88 87 GLY A O 1
ATOM 632 N N . CYS A 1 88 ? 19.628 -7.851 -16.087 1.00 86.44 88 CYS A N 1
ATOM 633 C CA . CYS A 1 88 ? 19.936 -6.447 -16.326 1.00 86.44 88 CYS A CA 1
ATOM 634 C C . CYS A 1 88 ? 20.397 -5.794 -15.028 1.00 86.44 88 CYS A C 1
ATOM 636 O O . CYS A 1 88 ? 19.662 -5.803 -14.038 1.00 86.44 88 CYS A O 1
ATOM 638 N N . ASN A 1 89 ? 21.581 -5.181 -15.043 1.00 87.94 89 ASN A N 1
ATOM 639 C CA . ASN A 1 89 ? 22.066 -4.471 -13.863 1.00 87.94 89 ASN A CA 1
ATOM 640 C C . ASN A 1 89 ? 21.227 -3.220 -13.591 1.00 87.94 89 ASN A C 1
ATOM 642 O O . ASN A 1 89 ? 20.956 -2.915 -12.436 1.00 87.94 89 ASN A O 1
ATOM 646 N N . SER A 1 90 ? 20.828 -2.489 -14.638 1.00 88.62 90 SER A N 1
ATOM 647 C CA . SER A 1 90 ? 20.132 -1.214 -14.457 1.00 88.62 90 SER A CA 1
ATOM 648 C C . SER A 1 90 ? 19.254 -0.830 -15.653 1.00 88.62 90 SER A C 1
ATOM 650 O O . SER A 1 90 ? 19.716 -0.820 -16.795 1.00 88.62 90 SER A O 1
ATOM 652 N N . LEU A 1 91 ? 17.990 -0.484 -15.402 1.00 91.69 91 LEU A N 1
ATOM 653 C CA . LEU A 1 91 ? 17.099 0.181 -16.359 1.00 91.69 91 LEU A CA 1
ATOM 654 C C . LEU A 1 91 ? 16.803 1.589 -15.835 1.00 91.69 91 LEU A C 1
ATOM 656 O O . LEU A 1 91 ? 16.026 1.749 -14.896 1.00 91.69 91 LEU A O 1
ATOM 660 N N . MET A 1 92 ? 17.418 2.607 -16.436 1.00 93.44 92 MET A N 1
ATOM 661 C CA . MET A 1 92 ? 17.262 4.015 -16.063 1.00 93.44 92 MET A CA 1
ATOM 662 C C . MET A 1 92 ? 16.428 4.758 -17.105 1.00 93.44 92 MET A C 1
ATOM 664 O O . MET A 1 92 ? 16.818 4.843 -18.275 1.00 93.44 92 MET A O 1
ATOM 668 N N . CYS A 1 93 ? 15.328 5.366 -16.666 1.00 94.00 93 CYS A N 1
ATOM 669 C CA . CYS A 1 93 ? 14.516 6.249 -17.495 1.00 94.00 93 CYS A CA 1
ATOM 670 C C . CYS A 1 93 ? 14.321 7.614 -16.829 1.00 94.00 93 CYS A C 1
ATOM 672 O O . CYS A 1 93 ? 13.878 7.703 -15.685 1.00 94.00 93 CYS A O 1
ATOM 674 N N . THR A 1 94 ? 14.661 8.685 -17.548 1.00 93.38 94 THR A N 1
ATOM 675 C CA . THR A 1 94 ? 14.419 10.078 -17.143 1.00 93.38 94 THR A CA 1
ATOM 676 C C . THR A 1 94 ? 13.667 10.776 -18.269 1.00 93.38 94 THR A C 1
ATOM 678 O O . THR A 1 94 ? 14.277 11.282 -19.202 1.00 93.38 94 THR A O 1
ATOM 681 N N . SER A 1 95 ? 12.337 10.740 -18.237 1.00 89.56 95 SER A N 1
ATOM 682 C CA . SER A 1 95 ? 11.499 11.142 -19.375 1.00 89.56 95 SER A CA 1
ATOM 683 C C . SER A 1 95 ? 10.130 11.670 -18.936 1.00 89.56 95 SER A C 1
ATOM 685 O O . SER A 1 95 ? 9.776 11.633 -17.753 1.00 89.56 95 SER A O 1
ATOM 687 N N . ASP A 1 96 ? 9.355 12.175 -19.895 1.00 91.88 96 ASP A N 1
ATOM 688 C CA . ASP A 1 96 ? 7.939 12.463 -19.691 1.00 91.88 96 ASP A CA 1
ATOM 689 C C . ASP A 1 96 ? 7.144 11.150 -19.611 1.00 91.88 96 ASP A C 1
ATOM 691 O O . ASP A 1 96 ? 6.361 10.990 -18.674 1.00 91.88 96 ASP A O 1
ATOM 695 N N . ASP A 1 97 ? 7.401 10.203 -20.525 1.00 94.31 97 ASP A N 1
ATOM 696 C CA . ASP A 1 97 ? 6.742 8.890 -20.594 1.00 94.31 97 ASP A CA 1
ATOM 697 C C . ASP A 1 97 ? 7.766 7.743 -20.610 1.00 94.31 97 ASP A C 1
ATOM 699 O O . ASP A 1 97 ? 8.530 7.568 -21.563 1.00 94.31 97 ASP A O 1
ATOM 703 N N . CYS A 1 98 ? 7.773 6.951 -19.542 1.00 95.56 98 CYS A N 1
ATOM 704 C CA . CYS A 1 98 ? 8.645 5.796 -19.375 1.00 95.56 98 CYS A CA 1
ATOM 705 C C . CYS A 1 98 ? 7.824 4.507 -19.313 1.00 95.56 98 CYS A C 1
ATOM 707 O O . CYS A 1 98 ? 6.944 4.371 -18.465 1.00 95.56 98 CYS A O 1
ATOM 709 N N . THR A 1 99 ? 8.180 3.517 -20.128 1.00 96.62 99 THR A N 1
ATOM 710 C CA . THR A 1 99 ? 7.707 2.134 -20.000 1.00 96.62 99 THR A CA 1
ATOM 711 C C . THR A 1 99 ? 8.903 1.194 -19.890 1.00 96.62 99 THR A C 1
ATOM 713 O O . THR A 1 99 ? 9.720 1.106 -20.808 1.00 96.62 99 THR A O 1
ATOM 716 N N . GLN A 1 100 ? 9.017 0.493 -18.763 1.00 95.81 100 GLN A N 1
ATOM 717 C CA . GLN A 1 100 ? 10.139 -0.389 -18.444 1.00 95.81 100 GLN A CA 1
ATOM 718 C C . GLN A 1 100 ? 9.628 -1.791 -18.110 1.00 95.81 100 GLN A C 1
ATOM 720 O O . GLN A 1 100 ? 8.869 -1.973 -17.162 1.00 95.81 100 GLN A O 1
ATOM 725 N N . THR A 1 101 ? 10.072 -2.797 -18.859 1.00 95.00 101 THR A N 1
ATOM 726 C CA . THR A 1 101 ? 9.711 -4.200 -18.620 1.00 95.00 101 THR A CA 1
ATOM 727 C C . THR A 1 101 ? 10.956 -5.019 -18.311 1.00 95.00 101 THR A C 1
ATOM 729 O O . THR A 1 101 ? 11.881 -5.094 -19.124 1.00 95.00 101 THR A O 1
ATOM 732 N N . CYS A 1 102 ? 10.954 -5.684 -17.161 1.00 92.62 102 CYS A N 1
ATOM 733 C CA . CYS A 1 102 ? 11.940 -6.678 -16.771 1.00 92.62 102 CYS A CA 1
ATOM 734 C C . CYS A 1 102 ? 11.303 -8.069 -16.745 1.00 92.62 102 CYS A C 1
ATOM 736 O O . CYS A 1 102 ? 10.362 -8.311 -15.990 1.00 92.62 102 CYS A O 1
ATOM 738 N N . LEU A 1 103 ? 11.833 -9.008 -17.535 1.00 89.69 103 LEU A N 1
ATOM 739 C CA . LEU A 1 103 ? 11.328 -10.376 -17.493 1.00 89.69 103 LEU A CA 1
ATOM 740 C C . LEU A 1 103 ? 11.828 -11.120 -16.250 1.00 89.69 103 LEU A C 1
ATOM 742 O O . LEU A 1 103 ? 11.029 -11.784 -15.595 1.00 89.69 103 LEU A O 1
ATOM 746 N N . ARG A 1 104 ? 13.140 -11.057 -15.957 1.00 85.81 104 ARG A N 1
ATOM 747 C CA . ARG A 1 104 ? 13.769 -11.803 -14.850 1.00 85.81 104 ARG A CA 1
ATOM 748 C C . ARG A 1 104 ? 14.971 -11.109 -14.220 1.00 85.81 104 ARG A C 1
ATOM 750 O O . ARG A 1 104 ? 15.875 -10.718 -14.948 1.00 85.81 104 ARG A O 1
ATOM 757 N N . ASN A 1 105 ? 15.051 -11.097 -12.887 1.00 85.12 105 ASN A N 1
ATOM 758 C CA . ASN A 1 105 ? 16.256 -10.733 -12.120 1.00 85.12 105 ASN A CA 1
ATOM 759 C C . ASN A 1 105 ? 16.918 -9.424 -12.597 1.00 85.12 105 ASN A C 1
ATOM 761 O O . ASN A 1 105 ? 18.041 -9.455 -13.107 1.00 85.12 105 ASN A O 1
ATOM 765 N N . CYS A 1 106 ? 16.214 -8.297 -12.487 1.00 87.12 106 CYS A N 1
ATOM 766 C CA . CYS A 1 106 ? 16.809 -6.986 -12.743 1.00 87.12 106 CYS A CA 1
ATOM 767 C C . CYS A 1 106 ? 17.189 -6.341 -11.419 1.00 87.12 106 CYS A C 1
ATOM 769 O O . CYS A 1 106 ? 16.332 -6.174 -10.557 1.00 87.12 106 CYS A O 1
ATOM 771 N N . SER A 1 107 ? 18.453 -5.955 -11.272 1.00 88.12 107 SER A N 1
ATOM 772 C CA . SER A 1 107 ? 18.933 -5.420 -9.997 1.00 88.12 107 SER A CA 1
ATOM 773 C C . SER A 1 107 ? 18.291 -4.075 -9.670 1.00 88.12 107 SER A C 1
ATOM 775 O O . SER A 1 107 ? 17.912 -3.854 -8.532 1.00 88.12 107 SER A O 1
ATOM 777 N N . GLU A 1 108 ? 18.144 -3.183 -10.654 1.00 88.69 108 GLU A N 1
ATOM 778 C CA . GLU A 1 108 ? 17.589 -1.848 -10.425 1.00 88.69 108 GLU A CA 1
ATOM 779 C C . GLU A 1 108 ? 16.781 -1.362 -11.636 1.00 88.69 108 GLU A C 1
ATOM 781 O O . GLU A 1 108 ? 17.280 -1.317 -12.763 1.00 88.69 108 GLU A O 1
ATOM 786 N N . VAL A 1 109 ? 15.523 -0.980 -11.413 1.00 92.88 109 VAL A N 1
ATOM 787 C CA . VAL A 1 109 ? 14.645 -0.387 -12.428 1.00 92.88 109 VAL A CA 1
ATOM 788 C C . VAL A 1 109 ? 14.184 0.969 -11.896 1.00 92.88 109 VAL A C 1
ATOM 790 O O . VAL A 1 109 ? 13.216 1.042 -11.137 1.00 92.88 109 VAL A O 1
ATOM 793 N N . ASN A 1 110 ? 14.877 2.049 -12.281 1.00 95.25 110 ASN A N 1
ATOM 794 C CA . ASN A 1 110 ? 14.542 3.402 -11.827 1.00 95.25 110 ASN A CA 1
ATOM 795 C C . ASN A 1 110 ? 13.879 4.239 -12.908 1.00 95.25 110 ASN A C 1
ATOM 797 O O . ASN A 1 110 ? 14.288 4.272 -14.074 1.00 95.25 110 ASN A O 1
ATOM 801 N N . CYS A 1 111 ? 12.913 5.017 -12.443 1.00 95.62 111 CYS A N 1
ATOM 802 C CA . CYS A 1 111 ? 12.118 5.902 -13.259 1.00 95.62 111 CYS A CA 1
ATOM 803 C C . CYS A 1 111 ? 12.000 7.274 -12.597 1.00 95.62 111 CYS A C 1
ATOM 805 O O . CYS A 1 111 ? 11.446 7.407 -11.507 1.00 95.62 111 CYS A O 1
ATOM 807 N N . THR A 1 112 ? 12.520 8.308 -13.250 1.00 95.31 112 THR A N 1
ATOM 808 C CA . THR A 1 112 ? 12.325 9.702 -12.838 1.00 95.31 112 THR A CA 1
ATOM 809 C C . THR A 1 112 ? 11.390 10.363 -13.836 1.00 95.31 112 THR A C 1
ATOM 811 O O . THR A 1 112 ? 11.807 10.664 -14.956 1.00 95.31 112 THR A O 1
ATOM 814 N N . VAL A 1 113 ? 10.125 10.561 -13.455 1.00 88.88 113 VAL A N 1
ATOM 815 C CA . VAL A 1 113 ? 9.073 10.956 -14.404 1.00 88.88 113 VAL A CA 1
ATOM 816 C C . VAL A 1 113 ? 8.474 12.316 -14.146 1.00 88.88 113 VAL A C 1
ATOM 818 O O . VAL A 1 113 ? 8.260 12.742 -13.010 1.00 88.88 113 VAL A O 1
ATOM 821 N N . LYS A 1 114 ? 8.150 12.981 -15.253 1.00 89.06 114 LYS A N 1
ATOM 822 C CA . LYS A 1 114 ? 7.384 14.227 -15.251 1.00 89.06 114 LYS A CA 1
ATOM 823 C C . LYS A 1 114 ? 5.895 13.994 -15.481 1.00 89.06 114 LYS A C 1
ATOM 825 O O . LYS A 1 114 ? 5.100 14.726 -14.905 1.00 89.06 114 LYS A O 1
ATOM 830 N N . VAL A 1 115 ? 5.521 12.994 -16.289 1.00 93.12 115 VAL A N 1
ATOM 831 C CA . VAL A 1 115 ? 4.114 12.717 -16.627 1.00 93.12 115 VAL A CA 1
ATOM 832 C C . VAL A 1 115 ? 3.706 11.304 -16.229 1.00 93.12 115 VAL A C 1
ATOM 834 O O . VAL A 1 115 ? 2.801 11.157 -15.409 1.00 93.12 115 VAL A O 1
ATOM 837 N N . LYS A 1 116 ? 4.353 10.267 -16.775 1.00 95.75 116 LYS A N 1
ATOM 838 C CA . LYS A 1 116 ? 3.956 8.874 -16.552 1.00 95.75 116 LYS A CA 1
ATOM 839 C C . LYS A 1 116 ? 5.149 7.919 -16.487 1.00 95.75 116 LYS A C 1
ATOM 841 O O . LYS A 1 116 ? 6.034 7.967 -17.335 1.00 95.75 116 LYS A O 1
ATOM 846 N N . CYS A 1 117 ? 5.117 6.999 -15.524 1.00 97.06 117 CYS A N 1
ATOM 847 C CA . CYS A 1 117 ? 5.945 5.797 -15.515 1.00 97.06 117 CYS A CA 1
ATOM 848 C C . CYS A 1 117 ? 5.083 4.536 -15.481 1.00 97.06 117 CYS A C 1
ATOM 850 O O . CYS A 1 117 ? 4.167 4.447 -14.667 1.00 97.06 117 CYS A O 1
ATOM 852 N N . ASN A 1 118 ? 5.423 3.534 -16.283 1.00 97.62 118 ASN A N 1
ATOM 853 C CA . ASN A 1 118 ? 4.951 2.167 -16.117 1.00 97.62 118 ASN A CA 1
ATOM 854 C C . ASN A 1 118 ? 6.158 1.229 -15.979 1.00 97.62 118 ASN A C 1
ATOM 856 O O . ASN A 1 118 ? 7.011 1.174 -16.866 1.00 97.62 118 ASN A O 1
ATOM 860 N N . GLN A 1 119 ? 6.240 0.515 -14.859 1.00 96.50 119 GLN A N 1
ATOM 861 C CA . GLN A 1 119 ? 7.272 -0.482 -14.598 1.00 96.50 119 GLN A CA 1
ATOM 862 C C . GLN A 1 119 ? 6.625 -1.845 -14.380 1.00 96.50 119 GLN A C 1
ATOM 864 O O . GLN A 1 119 ? 5.700 -1.983 -13.579 1.00 96.50 119 GLN A O 1
ATOM 869 N N . GLN A 1 120 ? 7.149 -2.863 -15.050 1.00 95.31 120 GLN A N 1
ATOM 870 C CA . GLN A 1 120 ? 6.648 -4.227 -14.963 1.00 95.31 120 GLN A CA 1
ATOM 871 C C . GLN A 1 120 ? 7.799 -5.194 -14.703 1.00 95.31 120 GLN A C 1
ATOM 873 O O . GLN A 1 120 ? 8.776 -5.209 -15.453 1.00 95.31 120 GLN A O 1
ATOM 878 N N . CYS A 1 121 ? 7.671 -6.013 -13.660 1.00 93.12 121 CYS A N 1
ATOM 879 C CA . CYS A 1 121 ? 8.548 -7.149 -13.405 1.00 93.12 121 CYS A CA 1
ATOM 880 C C . CYS A 1 121 ? 7.746 -8.453 -13.384 1.00 93.12 121 CYS A C 1
ATOM 882 O O . CYS A 1 121 ? 6.816 -8.607 -12.594 1.00 93.12 121 CYS A O 1
ATOM 884 N N . GLU A 1 122 ? 8.123 -9.392 -14.252 1.00 86.75 122 GLU A N 1
ATOM 885 C CA . GLU A 1 122 ? 7.394 -10.651 -14.463 1.00 86.75 122 GLU A CA 1
ATOM 886 C C . GLU A 1 122 ? 7.850 -11.803 -13.570 1.00 86.75 122 GLU A C 1
ATOM 888 O O . GLU A 1 122 ? 7.070 -12.713 -13.300 1.00 86.75 122 GLU A O 1
ATOM 893 N N . ASN A 1 123 ? 9.115 -11.847 -13.152 1.00 81.12 123 ASN A N 1
ATOM 894 C CA . ASN A 1 123 ? 9.587 -12.916 -12.277 1.00 81.12 123 ASN A CA 1
ATOM 895 C C . ASN A 1 123 ? 10.928 -12.564 -11.618 1.00 81.12 123 ASN A C 1
ATOM 897 O O . ASN A 1 123 ? 11.837 -12.046 -12.263 1.00 81.12 123 ASN A O 1
ATOM 901 N N . GLY A 1 124 ? 11.099 -12.944 -10.357 1.00 73.06 124 GLY A N 1
ATOM 902 C CA . GLY A 1 124 ? 12.386 -12.877 -9.672 1.00 73.06 124 GLY A CA 1
ATOM 903 C C . GLY A 1 124 ? 12.672 -11.525 -9.025 1.00 73.06 124 GLY A C 1
ATOM 904 O O . GLY A 1 124 ? 11.803 -10.670 -8.896 1.00 73.06 124 GLY A O 1
ATOM 905 N N . HIS A 1 125 ? 13.915 -11.363 -8.577 1.00 82.94 125 HIS A N 1
ATOM 906 C CA . HIS A 1 125 ? 14.329 -10.210 -7.783 1.00 82.94 125 HIS A CA 1
ATOM 907 C C . HIS A 1 125 ? 14.347 -8.954 -8.662 1.00 82.94 125 HIS A C 1
ATOM 909 O O . HIS A 1 125 ? 15.172 -8.853 -9.573 1.00 82.94 125 HIS A O 1
ATOM 915 N N . CYS A 1 126 ? 13.416 -8.039 -8.408 1.00 85.31 126 CYS A N 1
ATOM 916 C CA . CYS A 1 126 ? 13.297 -6.761 -9.095 1.00 85.31 126 CYS A CA 1
ATOM 917 C C . CYS A 1 126 ? 13.084 -5.643 -8.085 1.00 85.31 126 CYS A C 1
ATOM 919 O O . CYS A 1 126 ? 12.100 -5.676 -7.341 1.00 85.31 126 CYS A O 1
ATOM 921 N N . ASP A 1 127 ? 13.940 -4.628 -8.154 1.00 90.19 127 ASP A N 1
ATOM 922 C CA . ASP A 1 127 ? 13.776 -3.406 -7.377 1.00 90.19 127 ASP A CA 1
ATOM 923 C C . ASP A 1 127 ? 13.195 -2.320 -8.286 1.00 90.19 127 ASP A C 1
ATOM 925 O O . ASP A 1 127 ? 13.895 -1.709 -9.099 1.00 90.19 127 ASP A O 1
ATOM 929 N N . LEU A 1 128 ? 11.880 -2.123 -8.183 1.00 94.69 128 LEU A N 1
ATOM 930 C CA . LEU A 1 128 ? 11.153 -1.115 -8.949 1.00 94.69 128 LEU A CA 1
ATOM 931 C C . LEU A 1 128 ? 11.133 0.181 -8.147 1.00 94.69 128 LEU A C 1
ATOM 933 O O . LEU A 1 128 ? 10.529 0.241 -7.076 1.00 94.69 128 LEU A O 1
ATOM 937 N N . ARG A 1 129 ? 11.766 1.237 -8.656 1.00 96.44 129 ARG A N 1
ATOM 938 C CA . ARG A 1 129 ? 11.791 2.544 -7.991 1.00 96.44 129 ARG A CA 1
ATOM 939 C C . ARG A 1 129 ? 11.337 3.640 -8.932 1.00 96.44 129 ARG A C 1
ATOM 941 O O . ARG A 1 129 ? 11.838 3.771 -10.047 1.00 96.44 129 ARG A O 1
ATOM 948 N N . ALA A 1 130 ? 10.421 4.473 -8.465 1.00 96.56 130 ALA A N 1
ATOM 949 C CA . ALA A 1 130 ? 9.940 5.599 -9.247 1.00 96.56 130 ALA A CA 1
ATOM 950 C C . ALA A 1 130 ? 9.799 6.863 -8.400 1.00 96.56 130 ALA A C 1
ATOM 952 O O . ALA A 1 130 ? 9.396 6.802 -7.240 1.00 96.56 130 ALA A O 1
ATOM 953 N N . MET A 1 131 ? 10.121 8.010 -8.992 1.00 95.94 131 MET A N 1
ATOM 954 C CA . MET A 1 131 ? 10.054 9.328 -8.359 1.00 95.94 131 MET A CA 1
ATOM 955 C C . MET A 1 131 ? 9.651 10.410 -9.366 1.00 95.94 131 MET A C 1
ATOM 957 O O . MET A 1 131 ? 9.817 10.235 -10.576 1.00 95.94 131 MET A O 1
ATOM 961 N N . GLY A 1 132 ? 9.167 11.549 -8.867 1.00 92.50 132 GLY A N 1
ATOM 962 C CA . GLY A 1 132 ? 8.856 12.732 -9.676 1.00 92.50 132 GLY A CA 1
ATOM 963 C C . GLY A 1 132 ? 7.418 13.229 -9.518 1.00 92.50 132 GLY A C 1
ATOM 964 O O . GLY A 1 132 ? 6.711 12.838 -8.601 1.00 92.50 132 GLY A O 1
ATOM 965 N N . ALA A 1 133 ? 6.976 14.120 -10.402 1.00 87.75 133 ALA A N 1
ATOM 966 C CA . ALA A 1 133 ? 5.660 14.769 -10.292 1.00 87.75 133 ALA A CA 1
ATOM 967 C C . ALA A 1 133 ? 4.545 14.054 -11.083 1.00 87.75 133 ALA A C 1
ATOM 969 O O . ALA A 1 133 ? 3.433 14.563 -11.180 1.00 87.75 133 ALA A O 1
ATOM 970 N N . GLY A 1 134 ? 4.859 12.914 -11.704 1.00 91.69 134 GLY A N 1
ATOM 971 C CA . GLY A 1 134 ? 3.942 12.183 -12.575 1.00 91.69 134 GLY A CA 1
ATOM 972 C C . GLY A 1 134 ? 3.143 11.078 -11.881 1.00 91.69 134 GLY A C 1
ATOM 973 O O . GLY A 1 134 ? 3.259 10.835 -10.681 1.00 91.69 134 GLY A O 1
ATOM 974 N N . MET A 1 135 ? 2.361 10.367 -12.693 1.00 95.75 135 MET A N 1
ATOM 975 C CA . MET A 1 135 ? 1.679 9.134 -12.312 1.00 95.75 135 MET A CA 1
ATOM 976 C C . MET A 1 135 ? 2.599 7.932 -12.522 1.00 95.75 135 MET A C 1
ATOM 978 O O . MET A 1 135 ? 3.196 7.770 -13.585 1.00 95.75 135 MET A O 1
ATOM 982 N N . VAL A 1 136 ? 2.670 7.053 -11.534 1.00 98.06 136 VAL A N 1
ATOM 983 C CA . VAL A 1 136 ? 3.475 5.834 -11.579 1.00 98.06 136 VAL A CA 1
ATOM 984 C C . VAL A 1 136 ? 2.575 4.616 -11.441 1.00 98.06 136 VAL A C 1
ATOM 986 O O . VAL A 1 136 ? 1.776 4.528 -10.513 1.00 98.06 136 VAL A O 1
ATOM 989 N N . GLU A 1 137 ? 2.765 3.643 -12.328 1.00 98.06 137 GLU A N 1
ATOM 990 C CA . GLU A 1 137 ? 2.207 2.301 -12.214 1.00 98.06 137 GLU A CA 1
ATOM 991 C C . GLU A 1 137 ? 3.344 1.276 -12.131 1.00 98.06 137 GLU A C 1
ATOM 993 O O . GLU A 1 137 ? 4.169 1.181 -13.037 1.00 98.06 137 GLU A O 1
ATOM 998 N N . GLN A 1 138 ? 3.401 0.517 -11.039 1.00 97.50 138 GLN A N 1
ATOM 999 C CA . GLN A 1 138 ? 4.395 -0.530 -10.805 1.00 97.50 138 GLN A CA 1
ATOM 1000 C C . GLN A 1 138 ? 3.681 -1.865 -10.627 1.00 97.50 138 GLN A C 1
ATOM 1002 O O . GLN A 1 138 ? 2.900 -2.040 -9.694 1.00 97.50 138 GLN A O 1
ATOM 1007 N N . THR A 1 139 ? 3.953 -2.816 -11.511 1.00 96.12 139 THR A N 1
ATOM 1008 C CA . THR A 1 139 ? 3.391 -4.165 -11.429 1.00 96.12 139 THR A CA 1
ATOM 1009 C C . THR A 1 139 ? 4.506 -5.172 -11.211 1.00 96.12 139 THR A C 1
ATOM 1011 O O . THR A 1 139 ? 5.438 -5.273 -12.006 1.00 96.12 139 THR A O 1
ATOM 1014 N N . CYS A 1 140 ? 4.384 -5.937 -10.135 1.00 93.94 140 CYS A N 1
ATOM 1015 C CA . CYS A 1 140 ? 5.207 -7.095 -9.849 1.00 93.94 140 CYS A CA 1
ATOM 1016 C C . CYS A 1 140 ? 4.364 -8.365 -9.968 1.00 93.94 140 CYS A C 1
ATOM 1018 O O . CYS A 1 140 ? 3.259 -8.444 -9.426 1.00 93.94 140 CYS A O 1
ATOM 1020 N N . ALA A 1 141 ? 4.891 -9.384 -10.631 1.00 93.00 141 ALA A N 1
ATOM 1021 C CA . ALA A 1 141 ? 4.282 -10.700 -10.612 1.00 93.00 141 ALA A CA 1
ATOM 1022 C C . ALA A 1 141 ? 4.525 -11.409 -9.273 1.00 93.00 141 ALA A C 1
ATOM 1024 O O . ALA A 1 141 ? 3.568 -11.693 -8.570 1.00 93.00 141 ALA A O 1
ATOM 1025 N N . GLU A 1 142 ? 5.775 -11.672 -8.891 1.00 90.81 142 GLU A N 1
ATOM 1026 C CA . GLU A 1 142 ? 6.120 -12.402 -7.664 1.00 90.81 142 GLU A CA 1
ATOM 1027 C C . GLU A 1 142 ? 7.567 -12.132 -7.232 1.00 90.81 142 GLU A C 1
ATOM 1029 O O . GLU A 1 142 ? 8.431 -11.886 -8.073 1.00 90.81 142 GLU A O 1
ATOM 1034 N N . ASN A 1 143 ? 7.838 -12.243 -5.928 1.00 88.81 143 ASN A N 1
ATOM 1035 C CA . ASN A 1 143 ? 9.174 -12.155 -5.325 1.00 88.81 143 ASN A CA 1
ATOM 1036 C C . ASN A 1 143 ? 9.949 -10.852 -5.622 1.00 88.81 143 ASN A C 1
ATOM 1038 O O . ASN A 1 143 ? 11.182 -10.867 -5.677 1.00 88.81 143 ASN A O 1
ATOM 1042 N N . CYS A 1 144 ? 9.247 -9.724 -5.786 1.00 86.19 144 CYS A N 1
ATOM 1043 C CA . CYS A 1 144 ? 9.893 -8.413 -5.863 1.00 86.19 144 CYS A CA 1
ATOM 1044 C C . CYS A 1 144 ? 10.212 -7.897 -4.464 1.00 86.19 144 CYS A C 1
ATOM 1046 O O . CYS A 1 144 ? 9.314 -7.665 -3.650 1.00 86.19 144 CYS A O 1
ATOM 1048 N N . SER A 1 145 ? 11.497 -7.695 -4.212 1.00 75.12 145 SER A N 1
ATOM 1049 C CA . SER A 1 145 ? 12.009 -7.331 -2.895 1.00 75.12 145 SER A CA 1
ATOM 1050 C C . SER A 1 145 ? 11.574 -5.937 -2.484 1.00 75.12 145 SER A C 1
ATOM 1052 O O . SER A 1 145 ? 11.045 -5.789 -1.388 1.00 75.12 145 SER A O 1
ATOM 1054 N N . ASP A 1 146 ? 11.723 -4.960 -3.385 1.00 84.38 146 ASP A N 1
ATOM 1055 C CA . ASP A 1 146 ? 11.445 -3.551 -3.111 1.00 84.38 146 ASP A CA 1
ATOM 1056 C C . ASP A 1 146 ? 10.715 -2.880 -4.292 1.00 84.38 146 ASP A C 1
ATOM 1058 O O . ASP A 1 146 ? 11.326 -2.472 -5.282 1.00 84.38 146 ASP A O 1
ATOM 1062 N N . VAL A 1 147 ? 9.394 -2.707 -4.182 1.00 94.50 147 VAL A N 1
ATOM 1063 C CA . VAL A 1 147 ? 8.594 -1.875 -5.096 1.00 94.50 147 VAL A CA 1
ATOM 1064 C C . VAL A 1 147 ? 8.284 -0.556 -4.396 1.00 94.50 147 VAL A C 1
ATOM 1066 O O . VAL A 1 147 ? 7.391 -0.476 -3.554 1.00 94.50 147 VAL A O 1
ATOM 1069 N N . LYS A 1 148 ? 9.038 0.492 -4.731 1.00 96.94 148 LYS A N 1
ATOM 1070 C CA . LYS A 1 148 ? 9.001 1.788 -4.050 1.00 96.94 148 LYS A CA 1
ATOM 1071 C C . LYS A 1 148 ? 8.563 2.915 -4.977 1.00 96.94 148 LYS A C 1
ATOM 1073 O O . LYS A 1 148 ? 9.144 3.121 -6.044 1.00 96.94 148 LYS A O 1
ATOM 1078 N N . CYS A 1 149 ? 7.586 3.694 -4.528 1.00 97.25 149 CYS A N 1
ATOM 1079 C CA . CYS A 1 149 ? 7.086 4.864 -5.234 1.00 97.25 149 CYS A CA 1
ATOM 1080 C C . CYS A 1 149 ? 7.217 6.128 -4.376 1.00 97.25 149 CYS A C 1
ATOM 1082 O O . CYS A 1 149 ? 6.839 6.156 -3.206 1.00 97.25 149 CYS A O 1
ATOM 1084 N N . MET A 1 150 ? 7.790 7.165 -4.982 1.00 96.44 150 MET A N 1
ATOM 1085 C CA . MET A 1 150 ? 8.015 8.503 -4.424 1.00 96.44 150 MET A CA 1
ATOM 1086 C C . MET A 1 150 ? 7.497 9.581 -5.389 1.00 96.44 150 MET A C 1
ATOM 1088 O O . MET A 1 150 ? 8.043 10.683 -5.460 1.00 96.44 150 MET A O 1
ATOM 1092 N N . ALA A 1 151 ? 6.538 9.218 -6.241 1.00 95.81 151 ALA A N 1
ATOM 1093 C CA . ALA A 1 151 ? 5.910 10.138 -7.177 1.00 95.81 151 ALA A CA 1
ATOM 1094 C C . ALA A 1 151 ? 4.610 10.704 -6.600 1.00 95.81 151 ALA A C 1
ATOM 1096 O O . ALA A 1 151 ? 4.117 10.184 -5.604 1.00 95.81 151 ALA A O 1
ATOM 1097 N N . ASP A 1 152 ? 4.043 11.735 -7.228 1.00 95.56 152 ASP A N 1
ATOM 1098 C CA . ASP A 1 152 ? 2.796 12.354 -6.757 1.00 95.56 152 ASP A CA 1
ATOM 1099 C C . ASP A 1 152 ? 1.650 11.331 -6.651 1.00 95.56 152 ASP A C 1
ATOM 1101 O O . ASP A 1 152 ? 1.022 11.210 -5.599 1.00 95.56 152 ASP A O 1
ATOM 1105 N N . LYS A 1 153 ? 1.434 10.532 -7.708 1.00 97.25 153 LYS A N 1
ATOM 1106 C CA . LYS A 1 153 ? 0.402 9.484 -7.743 1.00 97.25 153 LYS A CA 1
ATOM 1107 C C . LYS A 1 153 ? 1.006 8.116 -8.000 1.00 97.25 153 LYS A C 1
ATOM 1109 O O . LYS A 1 153 ? 1.653 7.907 -9.028 1.00 97.25 153 LYS A O 1
ATOM 1114 N N . CYS A 1 154 ? 0.735 7.171 -7.110 1.00 98.12 154 CYS A N 1
ATOM 1115 C CA . CYS A 1 154 ? 1.320 5.838 -7.135 1.00 98.12 154 CYS A CA 1
ATOM 1116 C C . CYS A 1 154 ? 0.247 4.750 -7.216 1.00 98.12 154 CYS A C 1
ATOM 1118 O O . CYS A 1 154 ? -0.685 4.711 -6.417 1.00 98.12 154 CYS A O 1
ATOM 1120 N N . LYS A 1 155 ? 0.417 3.814 -8.149 1.00 98.44 155 LYS A N 1
ATOM 1121 C CA . LYS A 1 155 ? -0.363 2.581 -8.228 1.00 98.44 155 LYS A CA 1
ATOM 1122 C C . LYS A 1 155 ? 0.585 1.391 -8.260 1.00 98.44 155 LYS A C 1
ATOM 1124 O O . LYS A 1 155 ? 1.375 1.252 -9.189 1.00 98.44 155 LYS A O 1
ATOM 1129 N N . GLN A 1 156 ? 0.501 0.530 -7.257 1.00 97.94 156 GLN A N 1
ATOM 1130 C CA . GLN A 1 156 ? 1.363 -0.638 -7.114 1.00 97.94 156 GLN A CA 1
ATOM 1131 C C . GLN A 1 156 ? 0.516 -1.908 -7.075 1.00 97.94 156 GLN A C 1
ATOM 1133 O O . GLN A 1 156 ? -0.496 -1.966 -6.379 1.00 97.94 156 GLN A O 1
ATOM 1138 N N . ALA A 1 157 ? 0.924 -2.932 -7.816 1.00 97.12 157 ALA A N 1
ATOM 1139 C CA . ALA A 1 157 ? 0.231 -4.211 -7.860 1.00 97.12 157 ALA A CA 1
ATOM 1140 C C . ALA A 1 157 ? 1.214 -5.376 -7.716 1.00 97.12 157 ALA A C 1
ATOM 1142 O O . ALA A 1 157 ? 2.267 -5.389 -8.351 1.00 97.12 157 ALA A O 1
ATOM 1143 N N . CYS A 1 158 ? 0.836 -6.371 -6.916 1.00 95.31 158 CYS A N 1
ATOM 1144 C CA . CYS A 1 158 ? 1.521 -7.650 -6.780 1.00 95.31 158 CYS A CA 1
ATOM 1145 C C . CYS A 1 158 ? 0.562 -8.798 -7.127 1.00 95.31 158 CYS A C 1
ATOM 1147 O O . CYS A 1 158 ? -0.416 -9.038 -6.412 1.00 95.31 158 CYS A O 1
ATOM 1149 N N . ALA A 1 159 ? 0.826 -9.512 -8.223 1.00 93.81 159 ALA A N 1
ATOM 1150 C CA . ALA A 1 159 ? -0.045 -10.590 -8.704 1.00 93.81 159 ALA A CA 1
ATOM 1151 C C . ALA A 1 159 ? 0.144 -11.934 -7.969 1.00 93.81 159 ALA A C 1
ATOM 1153 O O . ALA A 1 159 ? -0.726 -12.800 -8.045 1.00 93.81 159 ALA A O 1
ATOM 1154 N N . GLY A 1 160 ? 1.257 -12.105 -7.263 1.00 90.12 160 GLY A N 1
ATOM 1155 C CA . GLY A 1 160 ? 1.677 -13.331 -6.590 1.00 90.12 160 GLY A CA 1
ATOM 1156 C C . GLY A 1 160 ? 2.031 -13.073 -5.130 1.00 90.12 160 GLY A C 1
ATOM 1157 O O . GLY A 1 160 ? 1.316 -12.355 -4.429 1.00 90.12 160 GLY A O 1
ATOM 1158 N N . GLU A 1 161 ? 3.116 -13.682 -4.657 1.00 91.19 161 GLU A N 1
ATOM 1159 C CA . GLU A 1 161 ? 3.573 -13.586 -3.268 1.00 91.19 161 GLU A CA 1
ATOM 1160 C C . GLU A 1 161 ? 4.975 -12.984 -3.144 1.00 91.19 161 GLU A C 1
ATOM 1162 O O . GLU A 1 161 ? 5.706 -12.855 -4.127 1.00 91.19 161 GLU A O 1
ATOM 1167 N N . GLY A 1 162 ? 5.349 -12.605 -1.919 1.00 89.06 162 GLY A N 1
ATOM 1168 C CA . GLY A 1 162 ? 6.709 -12.158 -1.615 1.00 89.06 162 GLY A CA 1
ATOM 1169 C C . GLY A 1 162 ? 7.027 -10.750 -2.114 1.00 89.06 162 GLY A C 1
ATOM 1170 O O . GLY A 1 162 ? 8.183 -10.464 -2.404 1.00 89.06 162 GLY A O 1
ATOM 1171 N N . CYS A 1 163 ? 6.016 -9.886 -2.229 1.00 91.69 163 CYS A N 1
ATOM 1172 C CA . CYS A 1 163 ? 6.191 -8.489 -2.624 1.00 91.69 163 CYS A CA 1
ATOM 1173 C C . CYS A 1 163 ? 6.266 -7.545 -1.416 1.00 91.69 163 CYS A C 1
ATOM 1175 O O . CYS A 1 163 ? 5.450 -7.656 -0.491 1.00 91.69 163 CYS A O 1
ATOM 1177 N N . GLY A 1 164 ? 7.180 -6.574 -1.471 1.00 94.38 164 GLY A N 1
ATOM 1178 C CA . GLY A 1 164 ? 7.189 -5.383 -0.617 1.00 94.38 164 GLY A CA 1
ATOM 1179 C C . GLY A 1 164 ? 6.754 -4.142 -1.399 1.00 94.38 164 GLY A C 1
ATOM 1180 O O . GLY A 1 164 ? 7.500 -3.672 -2.252 1.00 94.38 164 GLY A O 1
ATOM 1181 N N . LEU A 1 165 ? 5.551 -3.625 -1.134 1.00 96.25 165 LEU A N 1
ATOM 1182 C CA . LEU A 1 165 ? 5.019 -2.401 -1.743 1.00 96.25 165 LEU A CA 1
ATOM 1183 C C . LEU A 1 165 ? 5.189 -1.226 -0.770 1.00 96.25 165 LEU A C 1
ATOM 1185 O O . LEU A 1 165 ? 4.720 -1.294 0.367 1.00 96.25 165 LEU A O 1
ATOM 1189 N N . GLU A 1 166 ? 5.834 -0.146 -1.207 1.00 97.38 166 GLU A N 1
ATOM 1190 C CA . GLU A 1 166 ? 6.083 1.051 -0.400 1.00 97.38 166 GLU A CA 1
ATOM 1191 C C . GLU A 1 166 ? 5.739 2.337 -1.166 1.00 97.38 166 GLU A C 1
ATOM 1193 O O . GLU A 1 166 ? 6.261 2.581 -2.258 1.00 97.38 166 GLU A O 1
ATOM 1198 N N . CYS A 1 167 ? 4.925 3.196 -0.551 1.00 96.94 167 CYS A N 1
ATOM 1199 C CA . CYS A 1 167 ? 4.718 4.589 -0.955 1.00 96.94 167 CYS A CA 1
ATOM 1200 C C . CYS A 1 167 ? 5.231 5.534 0.133 1.00 96.94 167 CYS A C 1
ATOM 1202 O O . CYS A 1 167 ? 4.960 5.314 1.316 1.00 96.94 167 CYS A O 1
ATOM 1204 N N . THR A 1 168 ? 5.947 6.592 -0.255 1.00 95.81 168 THR A N 1
ATOM 1205 C CA . THR A 1 168 ? 6.473 7.587 0.693 1.00 95.81 168 THR A CA 1
ATOM 1206 C C . THR A 1 168 ? 5.509 8.752 0.902 1.00 95.81 168 THR A C 1
ATOM 1208 O O . THR A 1 168 ? 4.550 8.949 0.162 1.00 95.81 168 THR A O 1
ATOM 1211 N N . LYS A 1 169 ? 5.809 9.578 1.908 1.00 94.94 169 LYS A N 1
ATOM 1212 C CA . LYS A 1 169 ? 5.085 10.821 2.220 1.00 94.94 169 LYS A CA 1
ATOM 1213 C C . LYS A 1 169 ? 5.109 11.895 1.130 1.00 94.94 169 LYS A C 1
ATOM 1215 O O . LYS A 1 169 ? 4.431 12.905 1.270 1.00 94.94 169 LYS A O 1
ATOM 1220 N N . ASP A 1 170 ? 5.925 11.710 0.095 1.00 92.31 170 ASP A N 1
ATOM 1221 C CA . ASP A 1 170 ? 6.005 12.643 -1.030 1.00 92.31 170 ASP A CA 1
ATOM 1222 C C . ASP A 1 170 ? 4.827 12.449 -2.004 1.00 92.31 170 ASP A C 1
ATOM 1224 O O . ASP A 1 170 ? 4.573 13.312 -2.840 1.00 92.31 170 ASP A O 1
ATOM 1228 N N . SER A 1 171 ? 4.103 11.331 -1.880 1.00 95.31 171 SER A N 1
ATOM 1229 C CA . SER A 1 171 ? 2.923 11.004 -2.677 1.00 95.31 171 SER A CA 1
ATOM 1230 C C . SER A 1 171 ? 1.655 11.620 -2.088 1.00 95.31 171 SER A C 1
ATOM 1232 O O . SER A 1 171 ? 1.389 11.512 -0.885 1.00 95.31 171 SER A O 1
ATOM 1234 N N . SER A 1 172 ? 0.829 12.221 -2.945 1.00 96.25 172 SER A N 1
ATOM 1235 C CA . SER A 1 172 ? -0.517 12.662 -2.575 1.00 96.25 172 SER A CA 1
ATOM 1236 C C . SER A 1 172 ? -1.490 11.484 -2.514 1.00 96.25 172 SER A C 1
ATOM 1238 O O . SER A 1 172 ? -2.245 11.370 -1.553 1.00 96.25 172 SER A O 1
ATOM 1240 N N . GLU A 1 173 ? -1.416 10.570 -3.482 1.00 97.56 173 GLU A N 1
ATOM 1241 C CA . GLU A 1 173 ? -2.305 9.411 -3.605 1.00 97.56 173 GLU A CA 1
ATOM 1242 C C . GLU A 1 173 ? -1.493 8.131 -3.830 1.00 97.56 173 GLU A C 1
ATOM 1244 O O . GLU A 1 173 ? -0.624 8.068 -4.707 1.00 97.56 173 GLU A O 1
ATOM 1249 N N . CYS A 1 174 ? -1.804 7.080 -3.072 1.00 98.38 174 CYS A N 1
ATOM 1250 C CA . CYS A 1 174 ? -1.213 5.763 -3.263 1.00 98.38 174 CYS A CA 1
ATOM 1251 C C . CYS A 1 174 ? -2.254 4.645 -3.163 1.00 98.38 174 CYS A C 1
ATOM 1253 O O . CYS A 1 174 ? -2.926 4.482 -2.144 1.00 98.38 174 CYS A O 1
ATOM 1255 N N . THR A 1 175 ? -2.318 3.823 -4.210 1.00 98.62 175 THR A N 1
ATOM 1256 C CA . THR A 1 175 ? -3.115 2.594 -4.253 1.00 98.62 175 THR A CA 1
ATOM 1257 C C . THR A 1 175 ? -2.200 1.379 -4.362 1.00 98.62 175 THR A C 1
ATOM 1259 O O . THR A 1 175 ? -1.358 1.306 -5.258 1.00 98.62 175 THR A O 1
ATOM 1262 N N . GLN A 1 176 ? -2.387 0.398 -3.483 1.00 98.31 176 GLN A N 1
ATOM 1263 C CA . GLN A 1 176 ? -1.611 -0.840 -3.425 1.00 98.31 176 GLN A CA 1
ATOM 1264 C C . GLN A 1 176 ? -2.552 -2.047 -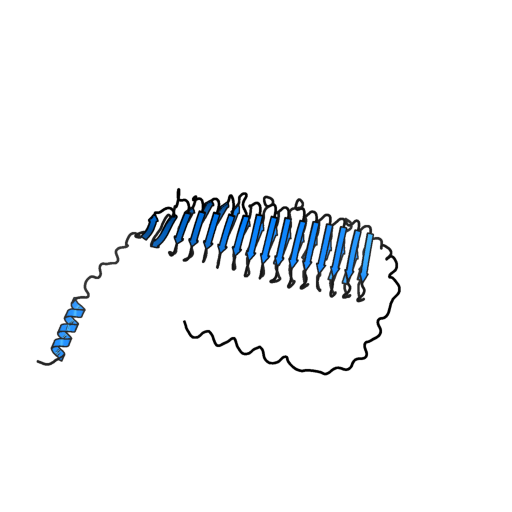3.467 1.00 98.31 176 GLN A C 1
ATOM 1266 O O . GLN A 1 176 ? -3.477 -2.137 -2.663 1.00 98.31 176 GLN A O 1
ATOM 1271 N N . ASP A 1 177 ? -2.318 -2.992 -4.377 1.00 98.06 177 ASP A N 1
ATOM 1272 C CA . ASP A 1 177 ? -3.082 -4.244 -4.466 1.00 98.06 177 ASP A CA 1
ATOM 1273 C C . ASP A 1 177 ? -2.154 -5.462 -4.416 1.00 98.06 177 ASP A C 1
ATOM 1275 O O . ASP A 1 177 ? -1.160 -5.535 -5.139 1.00 98.06 177 ASP A O 1
ATOM 1279 N N . CYS A 1 178 ? -2.506 -6.446 -3.590 1.00 95.75 178 CYS A N 1
ATOM 1280 C CA . CYS A 1 178 ? -1.856 -7.749 -3.551 1.00 95.75 178 CYS A CA 1
ATOM 1281 C C . CYS A 1 178 ? -2.848 -8.895 -3.749 1.00 95.75 178 CYS A C 1
ATOM 1283 O O . CYS A 1 178 ? -3.923 -8.952 -3.129 1.00 95.75 178 CYS A O 1
ATOM 1285 N N . LYS A 1 179 ? -2.437 -9.887 -4.544 1.00 95.75 179 LYS A N 1
ATOM 1286 C CA . LYS A 1 179 ? -3.171 -11.145 -4.748 1.00 95.75 179 LYS A CA 1
ATOM 1287 C C . LYS A 1 179 ? -2.671 -12.312 -3.891 1.00 95.75 179 LYS A C 1
ATOM 1289 O O . LYS A 1 179 ? -3.443 -13.240 -3.670 1.00 95.75 179 LYS A O 1
ATOM 1294 N N . GLY A 1 180 ? -1.455 -12.247 -3.352 1.00 92.12 180 GLY A N 1
ATOM 1295 C CA . GLY A 1 180 ? -0.901 -13.207 -2.389 1.00 92.12 180 GLY A CA 1
ATOM 1296 C C . GLY A 1 180 ? -0.377 -12.538 -1.111 1.00 92.12 180 GLY A C 1
ATOM 1297 O O . GLY A 1 180 ? -0.614 -11.345 -0.901 1.00 92.12 180 GLY A O 1
ATOM 1298 N N . PRO A 1 181 ? 0.318 -13.294 -0.239 1.00 94.06 181 PRO A N 1
ATOM 1299 C CA . PRO A 1 181 ? 0.998 -12.743 0.929 1.00 94.06 181 PRO A CA 1
ATOM 1300 C C . PRO A 1 181 ? 2.014 -11.669 0.526 1.00 94.06 181 PRO A C 1
ATOM 1302 O O . PRO A 1 181 ? 2.915 -11.918 -0.279 1.00 94.06 181 PRO A O 1
ATOM 1305 N N . CYS A 1 182 ? 1.876 -10.476 1.099 1.00 93.94 182 CYS A N 1
ATOM 1306 C CA . CYS A 1 182 ? 2.733 -9.334 0.797 1.00 93.94 182 CYS A CA 1
ATOM 1307 C C . CYS A 1 182 ? 2.859 -8.389 1.999 1.00 93.94 182 CYS A C 1
ATOM 1309 O O . CYS A 1 182 ? 2.084 -8.467 2.959 1.00 93.94 182 CYS A O 1
ATOM 1311 N N . SER A 1 183 ? 3.817 -7.469 1.924 1.00 96.06 183 SER A N 1
ATOM 1312 C CA . SER A 1 183 ? 3.918 -6.330 2.833 1.00 96.06 183 SER A CA 1
ATOM 1313 C C . SER A 1 183 ? 3.573 -5.054 2.077 1.00 96.06 183 SER A C 1
ATOM 1315 O O . SER A 1 183 ? 4.154 -4.782 1.033 1.00 96.06 183 SER A O 1
ATOM 1317 N N . MET A 1 184 ? 2.639 -4.276 2.609 1.00 96.75 184 MET A N 1
ATOM 1318 C CA . MET A 1 184 ? 2.218 -2.984 2.079 1.00 96.75 184 MET A CA 1
ATOM 1319 C C . MET A 1 184 ? 2.477 -1.917 3.130 1.00 96.75 184 MET A C 1
ATOM 1321 O O . MET A 1 184 ? 1.949 -2.000 4.240 1.00 96.75 184 MET A O 1
ATOM 1325 N N . LYS A 1 185 ? 3.280 -0.921 2.770 1.00 98.00 185 LYS A N 1
ATOM 1326 C CA . LYS A 1 185 ? 3.524 0.268 3.573 1.00 98.00 185 LYS A CA 1
ATOM 1327 C C . LYS A 1 185 ? 3.109 1.502 2.784 1.00 98.00 185 LYS A C 1
ATOM 1329 O O . LYS A 1 185 ? 3.592 1.721 1.673 1.00 98.00 185 LYS A O 1
ATOM 1334 N N . CYS A 1 186 ? 2.245 2.316 3.371 1.00 98.12 186 CYS A N 1
ATOM 1335 C CA . CYS A 1 186 ? 1.792 3.554 2.763 1.00 98.12 186 CYS A CA 1
ATOM 1336 C C . CYS A 1 186 ? 1.972 4.727 3.726 1.00 98.12 186 CYS A C 1
ATOM 1338 O O . CYS A 1 186 ? 1.384 4.753 4.806 1.00 98.12 186 CYS A O 1
ATOM 1340 N N . ASP A 1 187 ? 2.798 5.688 3.316 1.00 97.75 187 ASP A N 1
ATOM 1341 C CA . ASP A 1 187 ? 3.022 6.942 4.039 1.00 97.75 187 ASP A CA 1
ATOM 1342 C C . ASP A 1 187 ? 2.468 8.166 3.268 1.00 97.75 187 ASP A C 1
ATOM 1344 O O . ASP A 1 187 ? 2.701 9.297 3.692 1.00 97.75 187 ASP A O 1
ATOM 1348 N N . ALA A 1 188 ? 1.754 7.954 2.152 1.00 97.50 188 ALA A N 1
ATOM 1349 C CA . ALA A 1 188 ? 1.150 8.996 1.310 1.00 97.50 188 ALA A CA 1
ATOM 1350 C C . ALA A 1 188 ? 0.019 9.759 2.028 1.00 97.50 188 ALA A C 1
ATOM 1352 O O . ALA A 1 188 ? -0.517 9.286 3.027 1.00 97.50 188 ALA A O 1
ATOM 1353 N N . SER A 1 189 ? -0.387 10.922 1.505 1.00 97.19 189 SER A N 1
ATOM 1354 C CA . SER A 1 189 ? -1.503 11.690 2.092 1.00 97.19 189 SER A CA 1
ATOM 1355 C C . SER A 1 189 ? -2.823 10.906 2.085 1.00 97.19 189 SER A C 1
ATOM 1357 O O . SER A 1 189 ? -3.552 10.916 3.081 1.00 97.19 189 SER A O 1
ATOM 1359 N N . GLU A 1 190 ? -3.123 10.222 0.981 1.00 98.31 190 GLU A N 1
ATOM 1360 C CA . GLU A 1 190 ? -4.259 9.314 0.836 1.00 98.31 190 GLU A CA 1
ATOM 1361 C C . GLU A 1 190 ? -3.770 7.918 0.444 1.00 98.31 190 GLU A C 1
ATOM 1363 O O . GLU A 1 190 ? -3.064 7.739 -0.552 1.00 98.31 190 GLU A O 1
ATOM 1368 N N . CYS A 1 191 ? -4.159 6.926 1.240 1.00 98.25 191 CYS A N 1
ATOM 1369 C CA . CYS A 1 191 ? -3.714 5.546 1.103 1.00 98.25 191 CYS A CA 1
ATOM 1370 C C . CYS A 1 191 ? -4.898 4.595 0.913 1.00 98.25 191 CYS A C 1
ATOM 1372 O O . CYS A 1 191 ? -5.827 4.580 1.722 1.00 98.25 191 CYS A O 1
ATOM 1374 N N . GLU A 1 192 ? -4.818 3.735 -0.100 1.00 98.62 192 GLU A N 1
ATOM 1375 C CA . GLU A 1 192 ? -5.722 2.603 -0.301 1.00 98.62 192 GLU A CA 1
ATOM 1376 C C . GLU A 1 192 ? -4.912 1.316 -0.500 1.00 98.62 192 GLU A C 1
ATOM 1378 O O . GLU A 1 192 ? -4.243 1.136 -1.515 1.00 98.62 192 GLU A O 1
ATOM 1383 N N . SER A 1 193 ? -4.978 0.397 0.463 1.00 98.06 193 SER A N 1
ATOM 1384 C CA . SER A 1 193 ? -4.267 -0.885 0.422 1.00 98.06 193 SER A CA 1
ATOM 1385 C C . SER A 1 193 ? -5.256 -2.049 0.426 1.00 98.06 193 SER A C 1
ATOM 1387 O O . SER A 1 193 ? -6.030 -2.220 1.372 1.00 98.06 193 SER A O 1
ATOM 1389 N N . ALA A 1 194 ? -5.205 -2.901 -0.596 1.00 98.19 194 ALA A N 1
ATOM 1390 C CA . ALA A 1 194 ? -6.081 -4.055 -0.754 1.00 98.19 194 ALA A CA 1
ATOM 1391 C C . ALA A 1 194 ? -5.284 -5.365 -0.836 1.00 98.19 194 ALA A C 1
ATOM 1393 O O . ALA A 1 194 ? -4.492 -5.595 -1.742 1.00 98.19 194 ALA A O 1
ATOM 1394 N N . CYS A 1 195 ? -5.548 -6.281 0.092 1.00 97.62 195 CYS A N 1
ATOM 1395 C CA . CYS A 1 195 ? -5.018 -7.637 0.099 1.00 97.62 195 CYS A CA 1
ATOM 1396 C C . CYS A 1 195 ? -6.141 -8.636 -0.174 1.00 97.62 195 CYS A C 1
ATOM 1398 O O . CYS A 1 195 ? -7.011 -8.886 0.669 1.00 97.62 195 CYS A O 1
ATOM 1400 N N . SER A 1 196 ? -6.092 -9.258 -1.346 1.00 96.12 196 SER A N 1
ATOM 1401 C CA . SER A 1 196 ? -7.025 -10.316 -1.722 1.00 96.12 196 SER A CA 1
ATOM 1402 C C . SER A 1 196 ? -6.495 -11.723 -1.443 1.00 96.12 196 SER A C 1
ATOM 1404 O O . SER A 1 196 ? -7.313 -12.619 -1.319 1.00 96.12 196 SER A O 1
ATOM 1406 N N . GLY A 1 197 ? -5.191 -11.935 -1.235 1.00 91.81 197 GLY A N 1
ATOM 1407 C CA . GLY A 1 197 ? -4.626 -13.265 -0.935 1.00 91.81 197 GLY A CA 1
ATOM 1408 C C . GLY A 1 197 ? -4.717 -13.722 0.525 1.00 91.81 197 GLY A C 1
ATOM 1409 O O . GLY A 1 197 ? -4.635 -14.915 0.814 1.00 91.81 197 GLY A O 1
ATOM 1410 N N . GLY A 1 198 ? -4.909 -12.782 1.455 1.00 93.94 198 GLY A N 1
ATOM 1411 C CA . GLY A 1 198 ? -4.754 -13.020 2.894 1.00 93.94 198 GLY A CA 1
ATOM 1412 C C . GLY A 1 198 ? -3.285 -13.045 3.336 1.00 93.94 198 GLY A C 1
ATOM 1413 O O . GLY A 1 198 ? -2.374 -12.994 2.514 1.00 93.94 198 GLY A O 1
ATOM 1414 N N . LYS A 1 199 ? -3.052 -13.109 4.655 1.00 96.00 199 LYS A N 1
ATOM 1415 C CA . LYS A 1 199 ? -1.700 -13.108 5.264 1.00 96.00 199 LYS A CA 1
ATOM 1416 C C . LYS A 1 199 ? -0.805 -11.931 4.853 1.00 96.00 199 LYS A C 1
ATOM 1418 O O . LYS A 1 199 ? 0.414 -12.072 4.788 1.00 96.00 199 LYS A O 1
ATOM 1423 N N . CYS A 1 200 ? -1.403 -10.779 4.575 1.00 96.56 200 CYS A N 1
ATOM 1424 C CA . CYS A 1 200 ? -0.658 -9.566 4.266 1.00 96.56 200 CYS A CA 1
ATOM 1425 C C . CYS A 1 200 ? -0.348 -8.763 5.532 1.00 96.56 200 CYS A C 1
ATOM 1427 O O . CYS A 1 200 ? -1.118 -8.795 6.493 1.00 96.56 200 CYS A O 1
ATOM 1429 N N . ASN A 1 201 ? 0.731 -7.989 5.495 1.00 97.75 201 ASN A N 1
ATOM 1430 C CA . ASN A 1 201 ? 0.976 -6.909 6.445 1.00 97.75 201 ASN A CA 1
ATOM 1431 C C . ASN A 1 201 ? 0.565 -5.582 5.794 1.00 97.75 201 ASN A C 1
ATOM 1433 O O . ASN A 1 201 ? 1.097 -5.237 4.743 1.00 97.75 201 ASN A O 1
ATOM 1437 N N . LEU A 1 202 ? -0.403 -4.881 6.378 1.00 97.81 202 LEU A N 1
ATOM 1438 C CA . LEU A 1 202 ? -0.897 -3.589 5.912 1.00 97.81 202 LEU A CA 1
ATOM 1439 C C . LEU A 1 202 ? -0.515 -2.537 6.950 1.00 97.81 202 LEU A C 1
ATOM 1441 O O . LEU A 1 202 ? -1.036 -2.542 8.068 1.00 97.81 202 LEU A O 1
ATOM 1445 N N . GLU A 1 203 ? 0.369 -1.623 6.572 1.00 98.19 203 GLU A N 1
ATOM 1446 C CA . GLU A 1 203 ? 0.899 -0.601 7.463 1.00 98.19 203 GLU A CA 1
ATOM 1447 C C . GLU A 1 203 ? 0.697 0.799 6.885 1.00 98.19 203 GLU A C 1
ATOM 1449 O O . GLU A 1 203 ? 1.121 1.111 5.774 1.00 98.19 203 GLU A O 1
ATOM 1454 N N . CYS A 1 204 ? 0.059 1.647 7.682 1.00 97.50 204 CYS A N 1
ATOM 1455 C CA . CYS A 1 204 ? -0.117 3.061 7.410 1.00 97.50 204 CYS A CA 1
ATOM 1456 C C . CYS A 1 204 ? 0.450 3.828 8.594 1.00 97.50 204 CYS A C 1
ATOM 1458 O O . CYS A 1 204 ? -0.197 3.893 9.643 1.00 97.50 204 CYS A O 1
ATOM 1460 N N . SER A 1 205 ? 1.692 4.292 8.464 1.00 93.62 205 SER A N 1
ATOM 1461 C CA . SER A 1 205 ? 2.500 4.735 9.608 1.00 93.62 205 SER A CA 1
ATOM 1462 C C . SER A 1 205 ? 2.687 6.246 9.683 1.00 93.62 205 SER A C 1
ATOM 1464 O O . SER A 1 205 ? 3.071 6.763 10.738 1.00 93.62 205 SER A O 1
ATOM 1466 N N . ASN A 1 206 ? 2.362 6.972 8.615 1.00 95.25 206 ASN A N 1
ATOM 1467 C CA . ASN A 1 206 ? 2.383 8.423 8.623 1.00 95.25 206 ASN A CA 1
ATOM 1468 C C . ASN A 1 206 ? 1.118 9.001 9.285 1.00 95.25 206 ASN A C 1
ATOM 1470 O O . ASN A 1 206 ? 0.022 8.944 8.726 1.00 95.25 206 ASN A O 1
ATOM 1474 N N . SER A 1 207 ? 1.292 9.628 10.450 1.00 94.94 207 SER A N 1
ATOM 1475 C CA . SER A 1 207 ? 0.220 10.313 11.184 1.00 94.94 207 SER A CA 1
ATOM 1476 C C . SER A 1 207 ? -0.290 11.589 10.512 1.00 94.94 207 SER A C 1
ATOM 1478 O O . SER A 1 207 ? -1.324 12.117 10.909 1.00 94.94 207 SER A O 1
ATOM 1480 N N . GLU A 1 208 ? 0.428 12.105 9.514 1.00 94.69 208 GLU A N 1
ATOM 1481 C CA . GLU A 1 208 ? 0.001 13.256 8.712 1.00 94.69 208 GLU A CA 1
ATOM 1482 C C . GLU A 1 208 ? -0.908 12.851 7.537 1.00 94.69 208 GLU A C 1
ATOM 1484 O O . GLU A 1 208 ? -1.532 13.720 6.922 1.00 94.69 208 GLU A O 1
ATOM 1489 N N . SER A 1 209 ? -1.017 11.547 7.244 1.00 95.81 209 SER A N 1
ATOM 1490 C CA . SER A 1 209 ? -1.921 11.031 6.209 1.00 95.81 209 SER A CA 1
ATOM 1491 C C . SER A 1 209 ? -3.361 11.352 6.587 1.00 95.81 209 SER A C 1
ATOM 1493 O O . SER A 1 209 ? -3.795 11.076 7.707 1.00 95.81 209 SER A O 1
ATOM 1495 N N . GLN A 1 210 ? -4.113 11.926 5.655 1.00 97.25 210 GLN A N 1
ATOM 1496 C CA . GLN A 1 210 ? -5.489 12.358 5.893 1.00 97.25 210 GLN A CA 1
ATOM 1497 C C . GLN A 1 210 ? -6.428 11.162 6.017 1.00 97.25 210 GLN A C 1
ATOM 1499 O O . GLN A 1 210 ? -7.264 11.101 6.921 1.00 97.25 210 GLN A O 1
ATOM 1504 N N . LEU A 1 211 ? -6.264 10.194 5.117 1.00 97.50 211 LEU A N 1
ATOM 1505 C CA . LEU A 1 211 ? -7.125 9.030 5.023 1.00 97.50 211 LEU A CA 1
ATOM 1506 C C . LEU A 1 211 ? -6.306 7.794 4.691 1.00 97.50 211 LEU A C 1
ATOM 1508 O O . LEU A 1 211 ? -5.480 7.803 3.780 1.00 97.50 211 LEU A O 1
ATOM 1512 N N . CYS A 1 212 ? -6.600 6.711 5.398 1.00 98.44 212 CYS A N 1
ATOM 1513 C CA . CYS A 1 212 ? -6.019 5.422 5.101 1.00 98.44 212 CYS A CA 1
ATOM 1514 C C . CYS A 1 212 ? -7.060 4.310 5.128 1.00 98.44 212 CYS A C 1
ATOM 1516 O O . CYS A 1 212 ? -7.672 4.030 6.162 1.00 98.44 212 CYS A O 1
ATOM 1518 N N . GLN A 1 213 ? -7.240 3.670 3.977 1.00 98.69 213 GLN A N 1
ATOM 1519 C CA . GLN A 1 213 ? -8.151 2.555 3.772 1.00 98.69 213 GLN A CA 1
ATOM 1520 C C . GLN A 1 213 ? -7.357 1.260 3.604 1.00 98.69 213 GLN A C 1
ATOM 1522 O O . GLN A 1 213 ? -6.465 1.162 2.765 1.00 98.69 213 GLN A O 1
ATOM 1527 N N . GLN A 1 214 ? -7.677 0.246 4.403 1.00 98.56 214 GLN A N 1
ATOM 1528 C CA . GLN A 1 214 ? -6.954 -1.026 4.429 1.00 98.56 214 GLN A CA 1
ATOM 1529 C C . GLN A 1 214 ? -7.934 -2.197 4.396 1.00 98.56 214 GLN A C 1
ATOM 1531 O O . GLN A 1 214 ? -8.685 -2.423 5.344 1.00 98.56 214 GLN A O 1
ATOM 1536 N N . THR A 1 215 ? -7.906 -2.989 3.329 1.00 98.38 215 THR A N 1
ATOM 1537 C CA . THR A 1 215 ? -8.809 -4.131 3.149 1.00 98.38 215 THR A CA 1
ATOM 1538 C C . THR A 1 215 ? -8.038 -5.441 3.066 1.00 98.38 215 THR A C 1
ATOM 1540 O O . THR A 1 215 ? -7.145 -5.606 2.246 1.00 98.38 215 THR A O 1
ATOM 1543 N N . CYS A 1 216 ? -8.436 -6.417 3.876 1.00 97.94 216 CYS A N 1
ATOM 1544 C CA . CYS A 1 216 ? -7.966 -7.796 3.849 1.00 97.94 216 CYS A CA 1
ATOM 1545 C C . CYS A 1 216 ? -9.158 -8.737 3.624 1.00 97.94 216 CYS A C 1
ATOM 1547 O O . CYS A 1 216 ? -9.976 -8.961 4.523 1.00 97.94 216 CYS A O 1
ATOM 1549 N N . ALA A 1 217 ? -9.266 -9.298 2.419 1.00 96.75 217 ALA A N 1
ATOM 1550 C CA . ALA A 1 217 ? -10.432 -10.078 2.007 1.00 96.75 217 ALA A CA 1
ATOM 1551 C C . ALA A 1 217 ? -10.460 -11.487 2.625 1.00 96.75 217 ALA A C 1
ATOM 1553 O O . ALA A 1 217 ? -11.480 -11.894 3.174 1.00 96.75 217 ALA A O 1
ATOM 1554 N N . HIS A 1 218 ? -9.341 -12.222 2.588 1.00 94.88 218 HIS A N 1
ATOM 1555 C CA . HIS A 1 218 ? -9.287 -13.640 2.991 1.00 94.88 218 HIS A CA 1
ATOM 1556 C C . HIS A 1 218 ? -8.754 -13.888 4.411 1.00 94.88 218 HIS A C 1
ATOM 1558 O O . HIS A 1 218 ? -8.730 -15.027 4.871 1.00 94.88 218 HIS A O 1
ATOM 1564 N N . GLY A 1 219 ? -8.421 -12.826 5.150 1.00 93.62 219 GLY A N 1
ATOM 1565 C CA . GLY A 1 219 ? -8.067 -12.910 6.565 1.00 93.62 219 GLY A CA 1
ATOM 1566 C C . GLY A 1 219 ? -6.597 -13.226 6.844 1.00 93.62 219 GLY A C 1
ATOM 1567 O O . GLY A 1 219 ? -5.756 -13.274 5.944 1.00 93.62 219 GLY A O 1
ATOM 1568 N N . GLY A 1 220 ? -6.283 -13.396 8.130 1.00 95.56 220 GLY A N 1
ATOM 1569 C CA . GLY A 1 220 ? -4.923 -13.664 8.608 1.00 95.56 220 GLY A CA 1
ATOM 1570 C C . GLY A 1 220 ? -3.940 -12.516 8.380 1.00 95.56 220 GLY A C 1
ATOM 1571 O O . GLY A 1 220 ? -2.740 -12.754 8.403 1.00 95.56 220 GLY A O 1
ATOM 1572 N N . CYS A 1 221 ? -4.434 -11.309 8.109 1.00 97.44 221 CYS A N 1
ATOM 1573 C CA . CYS A 1 221 ? -3.597 -10.136 7.912 1.00 97.44 221 CYS A CA 1
ATOM 1574 C C . CYS A 1 221 ? -3.223 -9.482 9.244 1.00 97.44 221 CYS A C 1
ATOM 1576 O O . CYS A 1 221 ? -3.984 -9.534 10.215 1.00 97.44 221 CYS A O 1
ATOM 1578 N N . ASP A 1 222 ? -2.091 -8.793 9.231 1.00 98.12 222 ASP A N 1
ATOM 1579 C CA . ASP A 1 222 ? -1.737 -7.813 10.243 1.00 98.12 222 ASP A CA 1
ATOM 1580 C C . ASP A 1 222 ? -2.056 -6.425 9.687 1.00 98.12 222 ASP A C 1
ATOM 1582 O O . ASP A 1 222 ? -1.674 -6.091 8.569 1.00 98.12 222 ASP A O 1
ATOM 1586 N N . ILE A 1 223 ? -2.820 -5.639 10.440 1.00 98.19 223 ILE A N 1
ATOM 1587 C CA . ILE A 1 223 ? -3.308 -4.326 10.024 1.00 98.19 223 ILE A CA 1
ATOM 1588 C C . ILE A 1 223 ? -2.939 -3.308 11.099 1.00 98.19 223 ILE A C 1
ATOM 1590 O O . ILE A 1 223 ? -3.306 -3.457 12.272 1.00 98.19 223 ILE A O 1
ATOM 1594 N N . GLN A 1 224 ? -2.213 -2.272 10.692 1.00 98.38 224 GLN A N 1
ATOM 1595 C CA . GLN A 1 224 ? -1.793 -1.170 11.543 1.00 98.38 224 GLN A CA 1
ATOM 1596 C C . GLN A 1 224 ? -2.031 0.165 10.839 1.00 98.38 224 GLN A C 1
ATOM 1598 O O . GLN A 1 224 ? -1.606 0.354 9.699 1.00 98.38 224 GLN A O 1
ATOM 1603 N N . CYS A 1 225 ? -2.677 1.091 11.548 1.00 98.31 225 CYS A N 1
ATOM 1604 C CA . CYS A 1 225 ? -2.996 2.408 11.013 1.00 98.31 225 CYS A CA 1
ATOM 1605 C C . CYS A 1 225 ? -2.816 3.519 12.056 1.00 98.31 225 CYS A C 1
ATOM 1607 O O . CYS A 1 225 ? -3.345 3.426 13.170 1.00 98.31 225 CYS A O 1
ATOM 1609 N N . THR A 1 226 ? -2.065 4.557 11.684 1.00 97.25 226 THR A N 1
ATOM 1610 C CA . THR A 1 226 ? -1.756 5.737 12.509 1.00 97.25 226 THR A CA 1
ATOM 1611 C C . THR A 1 226 ? -2.151 7.064 11.849 1.00 97.25 226 THR A C 1
ATOM 1613 O O . THR A 1 226 ? -1.917 8.108 12.451 1.00 97.25 226 THR A O 1
ATOM 1616 N N . ALA A 1 227 ? -2.738 7.027 10.644 1.00 97.38 227 ALA A N 1
ATOM 1617 C CA . ALA A 1 227 ? -3.244 8.189 9.905 1.00 97.38 227 ALA A CA 1
ATOM 1618 C C . ALA A 1 227 ? -4.287 8.989 10.709 1.00 97.38 227 ALA A C 1
ATOM 1620 O O . ALA A 1 227 ? -4.775 8.520 11.731 1.00 97.38 227 ALA A O 1
ATOM 1621 N N . MET A 1 228 ? -4.687 10.176 10.250 1.00 97.12 228 MET A N 1
ATOM 1622 C CA . MET A 1 228 ? -5.725 10.973 10.925 1.00 97.12 228 MET A CA 1
ATOM 1623 C C . MET A 1 228 ? -7.079 10.246 10.958 1.00 97.12 228 MET A C 1
ATOM 1625 O O . MET A 1 228 ? -7.755 10.216 11.992 1.00 97.12 228 MET A O 1
ATOM 1629 N N . SER A 1 229 ? -7.454 9.625 9.837 1.00 97.69 229 SER A N 1
ATOM 1630 C CA . SER A 1 229 ? -8.636 8.774 9.708 1.00 97.69 229 SER A CA 1
ATOM 1631 C C . SER A 1 229 ? -8.259 7.417 9.124 1.00 97.69 229 SER A C 1
ATOM 1633 O O . SER A 1 229 ? -7.607 7.333 8.080 1.00 97.69 229 SER A O 1
ATOM 1635 N N . CYS A 1 230 ? -8.690 6.352 9.791 1.00 98.44 230 CYS A N 1
ATOM 1636 C CA . CYS A 1 230 ? -8.387 4.980 9.415 1.00 98.44 230 CYS A CA 1
ATOM 1637 C C . CYS A 1 230 ? -9.665 4.167 9.225 1.00 98.44 230 CYS A C 1
ATOM 1639 O O . CYS A 1 230 ? -10.470 4.016 10.149 1.00 98.44 230 CYS A O 1
ATOM 1641 N N . GLU A 1 231 ? -9.796 3.562 8.050 1.00 98.62 231 GLU A N 1
ATOM 1642 C CA . GLU A 1 231 ? -10.845 2.602 7.732 1.00 98.62 231 GLU A CA 1
ATOM 1643 C C . GLU A 1 231 ? -10.218 1.263 7.376 1.00 98.62 231 GLU A C 1
ATOM 1645 O O . GLU A 1 231 ? -9.576 1.086 6.343 1.00 98.62 231 GLU A O 1
ATOM 1650 N N . SER A 1 232 ? -10.403 0.285 8.249 1.00 98.12 232 SER A N 1
ATOM 1651 C CA . SER A 1 232 ? -9.740 -0.999 8.117 1.00 98.12 232 SER A CA 1
ATOM 1652 C C . SER A 1 232 ? -10.738 -2.148 8.180 1.00 98.12 232 SER A C 1
ATOM 1654 O O . SER A 1 232 ? -11.630 -2.191 9.032 1.00 98.12 232 SER A O 1
ATOM 1656 N N . SER A 1 233 ? -10.558 -3.134 7.307 1.00 98.38 233 SER A N 1
ATOM 1657 C CA . SER A 1 233 ? -11.459 -4.273 7.165 1.00 98.38 233 SER A CA 1
ATOM 1658 C C . SER A 1 233 ? -10.689 -5.583 7.028 1.00 98.38 233 SER A C 1
ATOM 1660 O O . SER A 1 233 ? -9.872 -5.748 6.130 1.00 98.38 233 SER A O 1
ATOM 1662 N N . CYS A 1 234 ? -10.979 -6.544 7.901 1.00 98.12 234 CYS A N 1
ATOM 1663 C CA . CYS A 1 234 ? -10.491 -7.919 7.862 1.00 98.12 234 CYS A CA 1
ATOM 1664 C C . CYS A 1 234 ? -11.676 -8.872 7.649 1.00 98.12 234 CYS A C 1
ATOM 1666 O O . CYS A 1 234 ? -12.191 -9.485 8.589 1.00 98.12 234 CYS A O 1
ATOM 1668 N N . GLN A 1 235 ? -12.151 -8.981 6.409 1.00 96.56 235 GLN A N 1
ATOM 1669 C CA . GLN A 1 235 ? -13.402 -9.675 6.077 1.00 96.56 235 GLN A CA 1
ATOM 1670 C C . GLN A 1 235 ? -13.319 -11.192 6.296 1.00 96.56 235 GLN A C 1
ATOM 1672 O O . GLN A 1 235 ? -14.257 -11.799 6.818 1.00 96.56 235 GLN A O 1
ATOM 1677 N N . GLY A 1 236 ? -12.184 -11.804 5.948 1.00 93.69 236 GLY A N 1
ATOM 1678 C CA . GLY A 1 236 ? -11.940 -13.236 6.144 1.00 93.69 236 GLY A CA 1
ATOM 1679 C C . GLY A 1 236 ? -11.698 -13.624 7.605 1.00 93.69 236 GLY A C 1
ATOM 1680 O O . GLY A 1 236 ? -11.794 -14.799 7.957 1.00 93.69 236 GLY A O 1
ATOM 1681 N N . GLY A 1 237 ? -11.454 -12.641 8.478 1.00 96.25 237 GLY A N 1
ATOM 1682 C CA . GLY A 1 237 ? -11.218 -12.858 9.900 1.00 96.25 237 GLY A CA 1
ATOM 1683 C C . GLY A 1 237 ? -9.805 -13.344 10.228 1.00 96.25 237 GLY A C 1
ATOM 1684 O O . GLY A 1 237 ? -8.884 -13.240 9.424 1.00 96.25 237 GLY A O 1
ATOM 1685 N N . SER A 1 238 ? -9.622 -13.873 11.437 1.00 97.25 238 SER A N 1
ATOM 1686 C CA . SER A 1 238 ? -8.342 -14.408 11.934 1.00 97.25 238 SER A CA 1
ATOM 1687 C C . SER A 1 238 ? -7.174 -13.410 11.920 1.00 97.25 238 SER A C 1
ATOM 1689 O O . SER A 1 238 ? -6.020 -13.822 11.965 1.00 97.25 238 SER A O 1
ATOM 1691 N N . CYS A 1 239 ? -7.450 -12.104 11.853 1.00 96.06 239 CYS A N 1
ATOM 1692 C CA . CYS A 1 239 ? -6.420 -11.078 11.982 1.00 96.06 239 CYS A CA 1
ATOM 1693 C C . CYS A 1 239 ? -5.969 -10.990 13.447 1.00 96.06 239 CYS A C 1
ATOM 1695 O O . CYS A 1 239 ? -6.763 -10.674 14.342 1.00 96.06 239 CYS A O 1
ATOM 1697 N N . THR A 1 240 ? -4.700 -11.315 13.693 1.00 94.56 240 THR A N 1
ATOM 1698 C CA . THR A 1 240 ? -4.108 -11.405 15.039 1.00 94.56 240 THR A CA 1
ATOM 1699 C C . THR A 1 240 ? -3.481 -10.106 15.517 1.00 94.56 240 THR A C 1
ATOM 1701 O O . THR A 1 240 ? -3.259 -9.946 16.717 1.00 94.56 240 THR A O 1
ATOM 1704 N N . LYS A 1 241 ? -3.212 -9.168 14.608 1.00 96.12 241 LYS A N 1
ATOM 1705 C CA . LYS A 1 241 ? -2.772 -7.812 14.924 1.00 96.12 241 LYS A CA 1
ATOM 1706 C C . LYS A 1 241 ? -3.654 -6.846 14.151 1.00 96.12 241 LYS A C 1
ATOM 1708 O O . LYS A 1 241 ? -3.513 -6.711 12.943 1.00 96.12 241 LYS A O 1
ATOM 1713 N N . PHE A 1 242 ? -4.590 -6.204 14.838 1.00 97.19 242 PHE A N 1
ATOM 1714 C CA . PHE A 1 242 ? -5.486 -5.245 14.214 1.00 97.19 242 PHE A CA 1
ATOM 1715 C C . PHE A 1 242 ? -5.556 -3.979 15.071 1.00 97.19 242 PHE A C 1
ATOM 1717 O O . PHE A 1 242 ? -6.415 -3.836 15.943 1.00 97.19 242 PHE A O 1
ATOM 1724 N N . THR A 1 243 ? -4.617 -3.064 14.835 1.00 98.00 243 THR A N 1
ATOM 1725 C CA . THR A 1 243 ? -4.361 -1.910 15.704 1.00 98.00 243 THR A CA 1
ATOM 1726 C C . THR A 1 243 ? -4.620 -0.600 14.976 1.00 98.00 243 THR A C 1
ATOM 1728 O O . THR A 1 243 ? -4.159 -0.407 13.855 1.00 98.00 243 THR A O 1
ATOM 1731 N N . CYS A 1 244 ? -5.308 0.322 15.642 1.00 97.88 244 CYS A N 1
ATOM 1732 C CA . CYS A 1 244 ? -5.557 1.658 15.123 1.00 97.88 244 CYS A CA 1
ATOM 1733 C C . CYS A 1 244 ? -5.290 2.717 16.199 1.00 97.88 244 CYS A C 1
ATOM 1735 O O . CYS A 1 244 ? -5.809 2.616 17.316 1.00 97.88 244 CYS A O 1
ATOM 1737 N N . THR A 1 245 ? -4.458 3.704 15.866 1.00 96.44 245 THR A N 1
ATOM 1738 C CA . THR A 1 245 ? -4.047 4.805 16.759 1.00 96.44 245 THR A CA 1
ATOM 1739 C C . THR A 1 245 ? -4.319 6.184 16.152 1.00 96.44 245 THR A C 1
ATOM 1741 O O . THR A 1 245 ? -3.695 7.157 16.564 1.00 96.44 245 THR A O 1
ATOM 1744 N N . ALA A 1 246 ? -5.201 6.243 15.154 1.00 94.88 246 ALA A N 1
ATOM 1745 C CA . ALA A 1 246 ? -5.677 7.467 14.514 1.00 94.88 246 ALA A CA 1
ATOM 1746 C C . ALA A 1 246 ? -6.473 8.366 15.466 1.00 94.88 246 ALA A C 1
ATOM 1748 O O . ALA A 1 246 ? -6.737 7.980 16.599 1.00 94.88 246 ALA A O 1
ATOM 1749 N N . ASP A 1 247 ? -6.954 9.514 14.992 1.00 94.50 247 ASP A N 1
ATOM 1750 C CA . ASP A 1 247 ? -7.995 10.260 15.711 1.00 94.50 247 ASP A CA 1
ATOM 1751 C C . ASP A 1 247 ? -9.374 9.609 15.537 1.00 94.50 247 ASP A C 1
ATOM 1753 O O . ASP A 1 247 ? -10.149 9.541 16.497 1.00 94.50 247 ASP A O 1
ATOM 1757 N N . ASN A 1 248 ? -9.644 9.077 14.338 1.00 97.50 248 ASN A N 1
ATOM 1758 C CA . ASN A 1 248 ? -10.872 8.365 13.989 1.00 97.50 248 ASN A CA 1
ATOM 1759 C C . ASN A 1 248 ? -10.544 6.974 13.438 1.00 97.50 248 ASN A C 1
ATOM 1761 O O . ASN A 1 248 ? -9.830 6.837 12.445 1.00 97.50 248 ASN A O 1
ATOM 1765 N N . CYS A 1 249 ? -11.092 5.936 14.064 1.00 98.06 249 CYS A N 1
ATOM 1766 C CA . CYS A 1 249 ? -10.850 4.550 13.678 1.00 98.06 249 CYS A CA 1
ATOM 1767 C C . CYS A 1 249 ? -12.155 3.807 13.410 1.00 98.06 249 CYS A C 1
ATOM 1769 O O . CYS A 1 249 ? -12.982 3.646 14.310 1.00 98.06 249 CYS A O 1
ATOM 1771 N N . THR A 1 250 ? -12.264 3.223 12.220 1.00 98.62 250 THR A N 1
ATOM 1772 C CA . THR A 1 250 ? -13.260 2.199 11.901 1.00 98.62 250 THR A CA 1
ATOM 1773 C C . THR A 1 250 ? -12.559 0.872 11.633 1.00 98.62 250 THR A C 1
ATOM 1775 O O . THR A 1 250 ? -11.753 0.755 10.717 1.00 98.62 250 THR A O 1
ATOM 1778 N N . GLN A 1 251 ? -12.867 -0.148 12.432 1.00 98.56 251 GLN A N 1
ATOM 1779 C CA . GLN A 1 251 ? -12.287 -1.486 12.325 1.00 98.56 251 GLN A CA 1
ATOM 1780 C C . GLN A 1 251 ? -13.395 -2.531 12.177 1.00 98.56 251 GLN A C 1
ATOM 1782 O O . GLN A 1 251 ? -14.202 -2.733 13.086 1.00 98.56 251 GLN A O 1
ATOM 1787 N N . SER A 1 252 ? -13.418 -3.243 11.053 1.00 98.56 252 SER A N 1
ATOM 1788 C CA . SER A 1 252 ? -14.376 -4.323 10.801 1.00 98.56 252 SER A CA 1
ATOM 1789 C C . SER A 1 252 ? -13.674 -5.669 10.685 1.00 98.56 252 SER A C 1
ATOM 1791 O O . SER A 1 252 ? -12.703 -5.806 9.949 1.00 98.56 252 SER A O 1
ATOM 1793 N N . CYS A 1 253 ? -14.165 -6.682 11.391 1.00 98.38 253 CYS A N 1
ATOM 1794 C CA . CYS A 1 253 ? -13.683 -8.053 11.304 1.00 98.38 253 CYS A CA 1
ATOM 1795 C C . CYS A 1 253 ? -14.817 -9.033 10.980 1.00 98.38 253 CYS A C 1
ATOM 1797 O O . CYS A 1 253 ? -15.934 -8.941 11.500 1.00 98.38 253 CYS A O 1
ATOM 1799 N N . GLY A 1 254 ? -14.498 -10.022 10.145 1.00 97.81 254 GLY A N 1
ATOM 1800 C CA . GLY A 1 254 ? -15.320 -11.197 9.887 1.00 97.81 254 GLY A CA 1
ATOM 1801 C C . GLY A 1 254 ? -15.551 -12.026 11.148 1.00 97.81 254 GLY A C 1
ATOM 1802 O O . GLY A 1 254 ? -16.630 -11.992 11.728 1.00 97.81 254 GLY A O 1
ATOM 1803 N N . ALA A 1 255 ? -14.542 -12.789 11.562 1.00 97.62 255 ALA A N 1
ATOM 1804 C CA . ALA A 1 255 ? -14.584 -13.683 12.721 1.00 97.62 255 ALA A CA 1
ATOM 1805 C C . ALA A 1 255 ? -13.184 -13.855 13.322 1.00 97.62 255 ALA A C 1
ATOM 1807 O O . ALA A 1 255 ? -12.194 -13.611 12.634 1.00 97.62 255 ALA A O 1
ATOM 1808 N N . ASN A 1 256 ? -13.078 -14.371 14.547 1.00 97.69 256 ASN A N 1
ATOM 1809 C CA . ASN A 1 256 ? -11.809 -14.855 15.117 1.00 97.69 256 ASN A CA 1
ATOM 1810 C C . ASN A 1 256 ? -10.665 -13.818 15.159 1.00 97.69 256 ASN A C 1
ATOM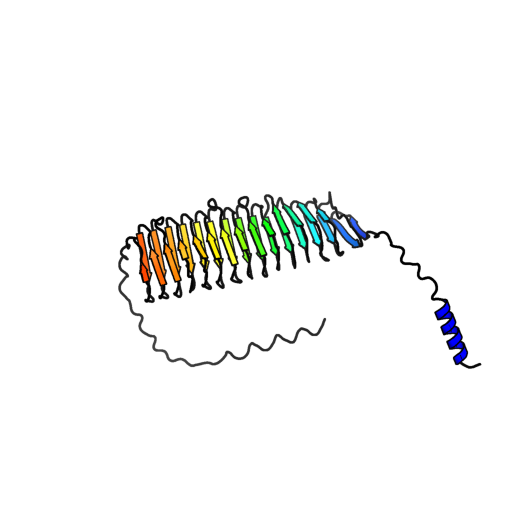 1812 O O . ASN A 1 256 ? -9.496 -14.197 15.205 1.00 97.69 256 ASN A O 1
ATOM 1816 N N . CYS A 1 257 ? -10.954 -12.513 15.126 1.00 97.81 257 CYS A N 1
ATOM 1817 C CA . CYS A 1 257 ? -9.916 -11.502 15.321 1.00 97.81 257 CYS A CA 1
ATOM 1818 C C . CYS A 1 257 ? -9.592 -11.395 16.809 1.00 97.81 257 CYS A C 1
ATOM 1820 O O . CYS A 1 257 ? -10.385 -10.882 17.597 1.00 97.81 257 CYS A O 1
ATOM 1822 N N . THR A 1 258 ? -8.427 -11.892 17.210 1.00 96.69 258 THR A N 1
ATOM 1823 C CA . THR A 1 258 ? -8.076 -12.070 18.626 1.00 96.69 258 THR A CA 1
ATOM 1824 C C . THR A 1 258 ? -7.475 -10.827 19.279 1.00 96.69 258 THR A C 1
ATOM 1826 O O . THR A 1 258 ? -7.252 -10.839 20.493 1.00 96.69 258 THR A O 1
ATOM 1829 N N . ASN A 1 259 ? -7.231 -9.761 18.512 1.00 96.81 259 ASN A N 1
ATOM 1830 C CA . ASN A 1 259 ? -6.626 -8.525 19.002 1.00 96.81 259 ASN A CA 1
ATOM 1831 C C . ASN A 1 259 ? -7.026 -7.309 18.145 1.00 96.81 259 ASN A C 1
ATOM 1833 O O . ASN A 1 259 ? -6.216 -6.771 17.389 1.00 96.81 259 ASN A O 1
ATOM 1837 N N . MET A 1 260 ? -8.292 -6.897 18.244 1.00 97.69 260 MET A N 1
ATOM 1838 C CA . MET A 1 260 ? -8.776 -5.643 17.658 1.00 97.69 260 MET A CA 1
ATOM 1839 C C . MET A 1 260 ? -8.612 -4.515 18.674 1.00 97.69 260 MET A C 1
ATOM 1841 O O . MET A 1 260 ? -9.390 -4.422 19.624 1.00 97.69 260 MET A O 1
ATOM 1845 N N . ARG A 1 261 ? -7.595 -3.670 18.504 1.00 98.25 261 ARG A N 1
ATOM 1846 C CA . ARG A 1 261 ? -7.222 -2.633 19.471 1.00 98.25 261 ARG A CA 1
ATOM 1847 C C . ARG A 1 261 ? -7.377 -1.239 18.880 1.00 98.25 261 ARG A C 1
ATOM 1849 O O . ARG A 1 261 ? -6.780 -0.934 17.851 1.00 98.25 261 ARG A O 1
ATOM 1856 N N . CYS A 1 262 ? -8.137 -0.395 19.568 1.00 97.81 262 CYS A N 1
ATOM 1857 C CA . CYS A 1 262 ? -8.371 0.988 19.182 1.00 97.81 262 CYS A CA 1
ATOM 1858 C C . CYS A 1 262 ? -7.905 1.950 20.280 1.00 97.81 262 CYS A C 1
ATOM 1860 O O . CYS A 1 262 ? -8.286 1.814 21.446 1.00 97.81 262 CYS A O 1
ATOM 1862 N N . GLN A 1 263 ? -7.059 2.901 19.889 1.00 96.38 263 GLN A N 1
ATOM 1863 C CA . GLN A 1 263 ? -6.518 3.972 20.732 1.00 96.38 263 GLN A CA 1
ATOM 1864 C C . GLN A 1 263 ? -6.992 5.364 20.293 1.00 96.38 263 GLN A C 1
ATOM 1866 O O . GLN A 1 263 ? -6.567 6.355 20.883 1.00 96.38 263 GLN A O 1
ATOM 1871 N N . ALA A 1 264 ? -7.863 5.432 19.288 1.00 95.88 264 ALA A N 1
ATOM 1872 C CA . ALA A 1 264 ? -8.405 6.678 18.769 1.00 95.88 264 ALA A CA 1
ATOM 1873 C C . ALA A 1 264 ? -9.355 7.381 19.725 1.00 95.88 264 ALA A C 1
ATOM 1875 O O . ALA A 1 264 ? -9.931 6.747 20.608 1.00 95.88 264 ALA A O 1
ATOM 1876 N N . ARG A 1 265 ? -9.553 8.685 19.500 1.00 95.75 265 ARG A N 1
ATOM 1877 C CA . ARG A 1 265 ? -10.568 9.477 20.209 1.00 95.75 265 ARG A CA 1
ATOM 1878 C C . ARG A 1 265 ? -11.964 8.949 19.893 1.00 95.75 265 ARG A C 1
ATOM 1880 O O . ARG A 1 265 ? -12.754 8.750 20.817 1.00 95.75 265 ARG A O 1
ATOM 1887 N N . GLU A 1 266 ? -12.226 8.657 18.620 1.00 97.25 266 GLU A N 1
ATOM 1888 C CA . GLU A 1 266 ? -13.444 7.990 18.166 1.00 97.25 266 GLU A CA 1
ATOM 1889 C C . GLU A 1 266 ? -13.131 6.599 17.605 1.00 97.25 266 GLU A C 1
ATOM 1891 O O . GLU A 1 266 ? -12.428 6.433 16.606 1.00 97.25 266 GLU A O 1
ATOM 1896 N N . CYS A 1 267 ? -13.675 5.580 18.266 1.00 97.81 267 CYS A N 1
ATOM 1897 C CA . CYS A 1 267 ? -13.487 4.180 17.916 1.00 97.81 267 CYS A CA 1
ATOM 1898 C C . CYS A 1 267 ? -14.813 3.546 17.496 1.00 97.81 267 CYS A C 1
ATOM 1900 O O . CYS A 1 267 ? -15.767 3.513 18.273 1.00 97.81 267 CYS A O 1
ATOM 1902 N N . SER A 1 268 ? -14.845 2.948 16.309 1.00 98.38 268 SER A N 1
ATOM 1903 C CA . SER A 1 268 ? -15.920 2.075 15.842 1.00 98.38 268 SER A CA 1
ATOM 1904 C C . SER A 1 268 ? -15.346 0.707 15.499 1.00 98.38 268 SER A C 1
ATOM 1906 O O . SER A 1 268 ? -14.581 0.552 14.550 1.00 98.38 268 SER A O 1
ATOM 1908 N N . GLN A 1 269 ? -15.693 -0.307 16.285 1.00 98.38 269 GLN A N 1
ATOM 1909 C CA . GLN A 1 269 ? -15.237 -1.678 16.087 1.00 98.38 269 GLN A CA 1
ATOM 1910 C C . GLN A 1 269 ? -16.436 -2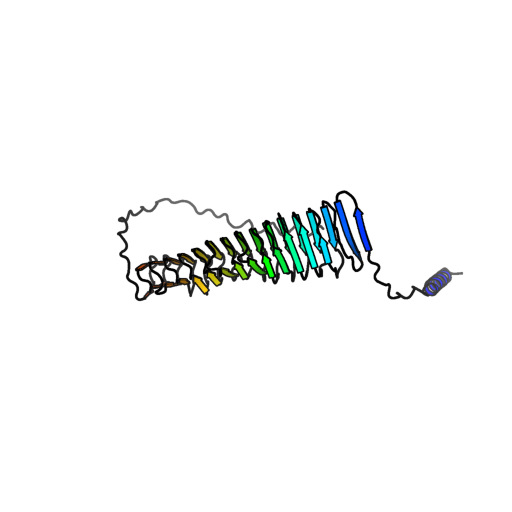.594 15.833 1.00 98.38 269 GLN A C 1
ATOM 1912 O O . GLN A 1 269 ? -17.403 -2.598 16.595 1.00 98.38 269 GLN A O 1
ATOM 1917 N N . THR A 1 270 ? -16.368 -3.422 14.793 1.00 98.56 270 THR A N 1
ATOM 1918 C CA . THR A 1 270 ? -17.417 -4.396 14.466 1.00 98.56 270 THR A CA 1
ATOM 1919 C C . THR A 1 270 ? -16.827 -5.783 14.243 1.00 98.56 270 THR A C 1
ATOM 1921 O O . THR A 1 270 ? -15.911 -5.952 13.446 1.00 98.56 270 THR A O 1
ATOM 1924 N N . CYS A 1 271 ? -17.386 -6.792 14.910 1.00 98.25 271 CYS A N 1
ATOM 1925 C CA . CYS A 1 271 ? -17.110 -8.207 14.672 1.00 98.25 271 CYS A CA 1
ATOM 1926 C C . CYS A 1 271 ? -18.381 -8.908 14.186 1.00 98.25 271 CYS A C 1
ATOM 1928 O O . CYS A 1 271 ? -19.308 -9.165 14.954 1.00 98.25 271 CYS A O 1
ATOM 1930 N N . THR A 1 272 ? -18.442 -9.213 12.895 1.00 97.69 272 THR A N 1
ATOM 1931 C CA . THR A 1 272 ? -19.700 -9.592 12.234 1.00 97.69 272 THR A CA 1
ATOM 1932 C C . THR A 1 272 ? -20.172 -11.011 12.566 1.00 97.69 272 THR A C 1
ATOM 1934 O O . THR A 1 272 ? -21.361 -11.213 12.802 1.00 97.69 272 THR A O 1
ATOM 1937 N N . LYS A 1 273 ? -19.265 -11.992 12.628 1.00 97.12 273 LYS A N 1
ATOM 1938 C CA . LYS A 1 273 ? -19.584 -13.424 12.804 1.00 97.12 273 LYS A CA 1
ATOM 1939 C C . LYS A 1 273 ? -19.194 -13.989 14.177 1.00 97.12 273 LYS A C 1
ATOM 1941 O O . LYS A 1 273 ? -19.519 -15.137 14.456 1.00 97.12 273 LYS A O 1
ATOM 1946 N N . GLY A 1 274 ? -18.551 -13.196 15.036 1.00 96.56 274 GLY A N 1
ATOM 1947 C CA . GLY A 1 274 ? -18.246 -13.559 16.424 1.00 96.56 274 GLY A CA 1
ATOM 1948 C C . GLY A 1 274 ? -16.810 -14.020 16.690 1.00 96.56 274 GLY A C 1
ATOM 1949 O O . GLY A 1 274 ? -15.953 -14.002 15.802 1.00 96.56 274 GLY A O 1
ATOM 1950 N N . TYR A 1 275 ? -16.555 -14.426 17.939 1.00 97.44 275 TYR A N 1
ATOM 1951 C CA . TYR A 1 275 ? -15.246 -14.900 18.427 1.00 97.44 275 TYR A CA 1
ATOM 1952 C C . TYR A 1 275 ? -14.113 -13.870 18.316 1.00 97.44 275 TYR A C 1
ATOM 1954 O O . TYR A 1 275 ? -12.945 -14.226 18.164 1.00 97.44 275 TYR A O 1
ATOM 1962 N N . CYS A 1 276 ? -14.443 -12.580 18.378 1.00 98.19 276 CYS A N 1
ATOM 1963 C CA . CYS A 1 276 ? -13.440 -11.522 18.375 1.00 98.19 276 CYS A CA 1
ATOM 1964 C C . CYS A 1 276 ? -13.122 -11.035 19.788 1.00 98.19 276 CYS A C 1
ATOM 1966 O O . CYS A 1 276 ? -14.001 -10.974 20.649 1.00 98.19 276 CYS A O 1
ATOM 1968 N N . ASN A 1 277 ? -11.885 -10.585 19.984 1.00 98.44 277 ASN A N 1
ATOM 1969 C CA . ASN A 1 277 ? -11.501 -9.798 21.146 1.00 98.44 277 ASN A CA 1
ATOM 1970 C C . ASN A 1 277 ? -11.294 -8.350 20.717 1.00 98.44 277 ASN A C 1
ATOM 1972 O O . ASN A 1 277 ? -10.385 -8.033 19.947 1.00 98.44 277 ASN A O 1
ATOM 1976 N N . MET A 1 278 ? -12.156 -7.491 21.233 1.00 98.19 278 MET A N 1
ATOM 1977 C CA . MET A 1 278 ? -12.236 -6.084 20.903 1.00 98.19 278 MET A CA 1
ATOM 1978 C C . MET A 1 278 ? -11.843 -5.271 22.137 1.00 98.19 278 MET A C 1
ATOM 1980 O O . MET A 1 278 ? -12.321 -5.537 23.247 1.00 98.19 278 MET A O 1
ATOM 1984 N N . TYR A 1 279 ? -10.962 -4.297 21.935 1.00 98.25 279 TYR A N 1
ATOM 1985 C CA . TYR A 1 279 ? -10.353 -3.482 22.976 1.00 98.25 279 TYR A CA 1
ATOM 1986 C C . TYR A 1 279 ? -10.387 -2.006 22.576 1.00 98.25 279 TYR A C 1
ATOM 1988 O O . TYR A 1 279 ? -9.803 -1.622 21.561 1.00 98.25 279 TYR A O 1
ATOM 1996 N N . CYS A 1 280 ? -11.007 -1.184 23.419 1.00 97.31 280 CYS A N 1
ATOM 1997 C CA . CYS A 1 280 ? -10.891 0.271 23.380 1.00 97.31 280 CYS A CA 1
ATOM 1998 C C . CYS A 1 280 ? -10.100 0.762 24.590 1.00 97.31 280 CYS A C 1
ATOM 2000 O O . CYS A 1 280 ? -10.468 0.480 25.736 1.00 97.31 280 CYS A O 1
ATOM 2002 N N . GLU A 1 281 ? -9.023 1.495 24.326 1.00 95.94 281 GLU A N 1
ATOM 2003 C CA . GLU A 1 281 ? -8.150 2.054 25.356 1.00 95.94 281 GLU A CA 1
ATOM 2004 C C . GLU A 1 281 ? -8.738 3.310 26.012 1.00 95.94 281 GLU A C 1
ATOM 2006 O O . GLU A 1 281 ? -9.725 3.880 25.551 1.00 95.94 281 GLU A O 1
ATOM 2011 N N . SER A 1 282 ? -8.124 3.747 27.114 1.00 94.56 282 SER A N 1
ATOM 2012 C CA . SER A 1 282 ? -8.586 4.903 27.895 1.00 94.56 282 SER A CA 1
ATOM 2013 C C . SER A 1 282 ? -8.455 6.250 27.182 1.00 94.56 282 SER A C 1
ATOM 2015 O O . SER A 1 282 ? -8.980 7.242 27.675 1.00 94.56 282 SER A O 1
ATOM 2017 N N . SER A 1 283 ? -7.749 6.305 26.050 1.00 92.62 283 SER A N 1
ATOM 2018 C CA . SER A 1 283 ? -7.670 7.492 25.194 1.00 92.62 283 SER A CA 1
ATOM 2019 C C . SER A 1 283 ? -8.958 7.754 24.405 1.00 92.62 283 SER A C 1
ATOM 2021 O O . SER A 1 283 ? -9.155 8.877 23.949 1.00 92.62 283 SER A O 1
ATOM 2023 N N . ALA A 1 284 ? -9.842 6.758 24.266 1.00 94.75 284 ALA A N 1
ATOM 2024 C CA . ALA A 1 284 ? -11.082 6.909 23.516 1.00 94.75 284 ALA A CA 1
ATOM 2025 C C . ALA A 1 284 ? -12.107 7.766 24.268 1.00 94.75 284 ALA A C 1
ATOM 2027 O O . ALA A 1 284 ? -12.511 7.449 25.390 1.00 94.75 284 ALA A O 1
ATOM 2028 N N . GLU A 1 285 ? -12.582 8.832 23.628 1.00 95.94 285 GLU A N 1
ATOM 2029 C CA . GLU A 1 285 ? -13.704 9.635 24.115 1.00 95.94 285 GLU A CA 1
ATOM 2030 C C . GLU A 1 285 ? -15.023 8.899 23.883 1.00 95.94 285 GLU A C 1
ATOM 2032 O O . GLU A 1 285 ? -15.856 8.814 24.788 1.00 95.94 285 GLU A O 1
ATOM 2037 N N . MET A 1 286 ? -15.173 8.303 22.699 1.00 95.81 286 MET A N 1
ATOM 2038 C CA . MET A 1 286 ? -16.308 7.468 22.340 1.00 95.81 286 MET A CA 1
ATOM 2039 C C . MET A 1 286 ? -15.829 6.164 21.714 1.00 95.81 286 MET A C 1
ATOM 2041 O O . MET A 1 286 ? -15.083 6.156 20.738 1.00 95.81 286 MET A O 1
ATOM 2045 N N . CYS A 1 287 ? -16.303 5.047 22.256 1.00 97.81 287 CYS A N 1
ATOM 2046 C CA . CYS A 1 287 ? -16.060 3.727 21.701 1.00 97.81 287 CYS A CA 1
ATOM 2047 C C . CYS A 1 287 ? -17.379 2.996 21.445 1.00 97.81 287 CYS A C 1
ATOM 2049 O O . CYS A 1 287 ? -18.137 2.683 22.366 1.00 97.81 287 CYS A O 1
ATOM 2051 N N . MET A 1 288 ? -17.629 2.693 20.177 1.00 98.12 288 MET A N 1
ATOM 2052 C CA . MET A 1 288 ? -18.721 1.854 19.713 1.00 98.12 288 MET A CA 1
ATOM 2053 C C . MET A 1 288 ? -18.180 0.476 19.351 1.00 98.12 288 MET A C 1
ATOM 2055 O O . MET A 1 288 ? -17.252 0.341 18.559 1.00 98.12 288 MET A O 1
ATOM 2059 N N . MET A 1 289 ? -18.777 -0.561 19.926 1.00 98.00 289 MET A N 1
ATOM 2060 C CA . MET A 1 289 ? -18.395 -1.947 19.700 1.00 98.00 289 MET A CA 1
ATOM 2061 C C . MET A 1 289 ? -19.646 -2.751 19.358 1.00 98.00 289 MET A C 1
ATOM 2063 O O . MET A 1 289 ? -20.604 -2.767 20.133 1.00 98.00 289 MET A O 1
ATOM 2067 N N . SER A 1 290 ? -19.628 -3.452 18.230 1.00 98.19 290 SER A N 1
ATOM 2068 C CA . SER A 1 290 ? -20.744 -4.282 17.773 1.00 98.19 290 SER A CA 1
ATOM 2069 C C . SER A 1 290 ? -20.297 -5.717 17.515 1.00 98.19 290 SER A C 1
ATOM 2071 O O . SER A 1 290 ? -19.347 -5.959 16.772 1.00 98.19 290 SER A O 1
ATOM 2073 N N . CYS A 1 291 ? -20.988 -6.680 18.123 1.00 98.06 291 CYS A N 1
ATOM 2074 C CA . CYS A 1 291 ? -20.777 -8.111 17.918 1.00 98.06 291 CYS A CA 1
ATOM 2075 C C . CYS A 1 291 ? -22.114 -8.840 17.685 1.00 98.06 291 CYS A C 1
ATOM 2077 O O . CYS A 1 291 ? -22.643 -9.511 18.581 1.00 98.06 291 CYS A O 1
ATOM 2079 N N . PRO A 1 292 ? -22.714 -8.712 16.488 1.00 97.25 292 PRO A N 1
ATOM 2080 C CA . PRO A 1 292 ? -23.955 -9.406 16.157 1.00 97.25 292 PRO A CA 1
ATOM 2081 C C . PRO A 1 292 ? -23.813 -10.935 16.144 1.00 97.25 292 PRO A C 1
ATOM 2083 O O . PRO A 1 292 ? -24.767 -11.610 16.515 1.00 97.25 292 PRO A O 1
ATOM 2086 N N . GLY A 1 293 ? -22.647 -11.483 15.782 1.00 95.44 293 GLY A N 1
ATOM 2087 C CA . GLY A 1 293 ? -22.407 -12.935 15.758 1.00 95.44 293 GLY A CA 1
ATOM 2088 C C . GLY A 1 293 ? -22.232 -13.596 17.134 1.00 95.44 293 GLY A C 1
ATOM 2089 O O . GLY A 1 293 ? -22.291 -14.818 17.234 1.00 95.44 293 GLY A O 1
ATOM 2090 N N . GLY A 1 294 ? -22.055 -12.805 18.198 1.00 96.69 294 GLY A N 1
ATOM 2091 C CA . GLY A 1 294 ? -21.890 -13.300 19.565 1.00 96.69 294 GLY A CA 1
ATOM 2092 C C . GLY A 1 294 ? -20.490 -13.835 19.898 1.00 96.69 294 GLY A C 1
ATOM 2093 O O . GLY A 1 294 ? -19.563 -13.783 19.091 1.00 96.69 294 GLY A O 1
ATOM 2094 N N . ASN A 1 295 ? -20.327 -14.344 21.122 1.00 97.62 295 ASN A N 1
ATOM 2095 C CA . ASN A 1 295 ? -19.070 -14.921 21.629 1.00 97.62 295 ASN A CA 1
ATOM 2096 C C . ASN A 1 295 ? -17.856 -13.975 21.545 1.00 97.62 295 ASN A C 1
ATOM 2098 O O . ASN A 1 295 ? -16.734 -14.420 21.318 1.00 97.62 295 ASN A O 1
ATOM 2102 N N . CYS A 1 296 ? -18.069 -12.665 21.687 1.00 98.06 296 CYS A N 1
ATOM 2103 C CA . CYS A 1 296 ? -16.988 -11.681 21.665 1.00 98.06 296 CYS A CA 1
ATOM 2104 C C . CYS A 1 296 ? -16.546 -11.272 23.069 1.00 98.06 296 CYS A C 1
ATOM 2106 O O . CYS A 1 296 ? -17.373 -11.110 23.967 1.00 98.06 296 CYS A O 1
ATOM 2108 N N . LYS A 1 297 ? -15.260 -10.964 23.224 1.00 98.38 297 LYS A N 1
ATOM 2109 C CA . LYS A 1 297 ? -14.763 -10.185 24.357 1.00 98.38 297 LYS A CA 1
ATOM 2110 C C . LYS A 1 297 ? -14.779 -8.705 23.985 1.00 98.38 297 LYS A C 1
ATOM 2112 O O . LYS A 1 297 ? -14.143 -8.310 23.015 1.00 98.38 297 LYS A O 1
ATOM 2117 N N . MET A 1 298 ? -15.513 -7.895 24.740 1.00 97.75 298 MET A N 1
ATOM 2118 C CA . MET A 1 298 ? -15.737 -6.471 24.478 1.00 97.75 298 MET A CA 1
ATOM 2119 C C . MET A 1 298 ? -15.257 -5.646 25.675 1.00 97.75 298 MET A C 1
ATOM 2121 O O . MET A 1 298 ? -16.029 -5.339 26.595 1.00 97.75 298 MET A O 1
ATOM 2125 N N . GLN A 1 299 ? -13.971 -5.302 25.667 1.00 98.31 299 GLN A N 1
ATOM 2126 C CA . GLN A 1 299 ? -13.345 -4.504 26.714 1.00 98.31 299 GLN A CA 1
ATOM 2127 C C . GLN A 1 299 ? -13.322 -3.024 26.323 1.00 98.31 299 GLN A C 1
ATOM 2129 O O . GLN A 1 299 ? -12.721 -2.655 25.315 1.00 98.31 299 GLN A O 1
ATOM 2134 N N . CYS A 1 300 ? -13.932 -2.173 27.147 1.00 97.88 300 CYS A N 1
ATOM 2135 C CA . CYS A 1 300 ? -13.985 -0.735 26.899 1.00 97.88 300 CYS A CA 1
ATOM 2136 C C . CYS A 1 300 ? -13.502 0.062 28.113 1.00 97.88 300 CYS A C 1
ATOM 2138 O O . CYS A 1 300 ? -14.140 0.064 29.168 1.00 97.88 300 CYS A O 1
ATOM 2140 N N . ASN A 1 301 ? -12.365 0.737 27.948 1.00 97.12 301 ASN A N 1
ATOM 2141 C CA . ASN A 1 301 ? -11.771 1.620 28.951 1.00 97.12 301 ASN A CA 1
ATOM 2142 C C . ASN A 1 301 ? -11.915 3.111 28.601 1.00 97.12 301 ASN A C 1
ATOM 2144 O O . ASN A 1 301 ? -11.464 3.943 29.383 1.00 97.12 301 ASN A O 1
ATOM 2148 N N . GLY A 1 302 ? -12.527 3.441 27.458 1.00 94.06 302 GLY A N 1
ATOM 2149 C CA . GLY A 1 302 ? -12.795 4.818 27.040 1.00 94.06 302 GLY A CA 1
ATOM 2150 C C . GLY A 1 302 ? -13.818 5.535 27.928 1.00 94.06 302 GLY A C 1
ATOM 2151 O O . GLY A 1 302 ? -14.469 4.925 28.777 1.00 94.06 302 GLY A O 1
ATOM 2152 N N . ASN A 1 303 ? -13.986 6.840 27.720 1.00 96.06 303 ASN A N 1
ATOM 2153 C CA . ASN A 1 303 ? -14.892 7.667 28.522 1.00 96.06 303 ASN A CA 1
ATOM 2154 C C . ASN A 1 303 ? -16.352 7.218 28.376 1.00 96.06 303 ASN A C 1
ATOM 2156 O O . ASN A 1 303 ? -17.047 7.034 29.382 1.00 96.06 303 ASN A O 1
ATOM 2160 N N . LEU A 1 304 ? -16.796 7.034 27.129 1.00 96.62 304 LEU A N 1
ATOM 2161 C CA . LEU A 1 304 ? -18.133 6.575 26.767 1.00 96.62 304 LEU A CA 1
ATOM 2162 C C . LEU A 1 304 ? -18.054 5.301 25.927 1.00 96.62 304 LEU A C 1
ATOM 2164 O O . LEU A 1 304 ? -17.326 5.232 24.937 1.00 96.62 304 LEU A O 1
ATOM 2168 N N . CYS A 1 305 ? -18.852 4.310 26.305 1.00 97.12 305 CYS A N 1
ATOM 2169 C CA . CYS A 1 305 ? -18.903 3.005 25.666 1.00 97.12 305 CYS A CA 1
ATOM 2170 C C . CYS A 1 305 ? -20.320 2.709 25.180 1.00 97.12 305 CYS A C 1
ATOM 2172 O O . CYS A 1 305 ? -21.287 2.875 25.921 1.00 97.12 305 CYS A O 1
ATOM 2174 N N . LYS A 1 306 ? -20.442 2.214 23.951 1.00 97.19 306 LYS A N 1
ATOM 2175 C CA . LYS A 1 306 ? -21.670 1.616 23.428 1.00 97.19 306 LYS A CA 1
ATOM 2176 C C . LYS A 1 306 ? -21.357 0.204 22.955 1.00 97.19 306 LYS A C 1
ATOM 2178 O O . LYS A 1 306 ? -20.597 0.031 22.004 1.00 97.19 306 LYS A O 1
ATOM 2183 N N . ARG A 1 307 ? -21.917 -0.805 23.628 1.00 96.44 307 ARG A N 1
ATOM 2184 C CA . ARG A 1 307 ? -21.615 -2.222 23.363 1.00 96.44 307 ARG A CA 1
ATOM 2185 C C . ARG A 1 307 ? -22.851 -3.022 22.979 1.00 96.44 307 ARG A C 1
ATOM 2187 O O . ARG A 1 307 ? -23.612 -3.456 23.852 1.00 96.44 307 ARG A O 1
ATOM 2194 N N . ASP A 1 308 ? -22.961 -3.327 21.692 1.00 96.25 308 ASP A N 1
ATOM 2195 C CA . ASP A 1 308 ? -24.055 -4.104 21.116 1.00 96.25 308 ASP A CA 1
ATOM 2196 C C . ASP A 1 308 ? -23.643 -5.572 20.924 1.00 96.25 308 ASP A C 1
ATOM 2198 O O . ASP A 1 308 ? -22.646 -5.880 20.274 1.00 96.25 308 ASP A O 1
ATOM 2202 N N . CYS A 1 309 ? -24.415 -6.499 21.498 1.00 95.06 309 CYS A N 1
ATOM 2203 C CA . CYS A 1 309 ? -24.194 -7.942 21.360 1.00 95.06 309 CYS A CA 1
ATOM 2204 C C . CYS A 1 309 ? -25.531 -8.667 21.198 1.00 95.06 309 CYS A C 1
ATOM 2206 O O . CYS A 1 309 ? -26.175 -9.035 22.181 1.00 95.06 309 CYS A O 1
ATOM 2208 N N . PHE A 1 310 ? -25.957 -8.848 19.950 1.00 91.62 310 PHE A N 1
ATOM 2209 C CA . PHE A 1 310 ? -27.246 -9.472 19.640 1.00 91.62 310 PHE A CA 1
ATOM 2210 C C . PHE A 1 310 ? -27.179 -11.003 19.612 1.00 91.62 310 PHE A C 1
ATOM 2212 O O . PHE A 1 310 ? -28.150 -11.652 19.986 1.00 91.62 310 PHE A O 1
ATOM 2219 N N . GLY A 1 311 ? -26.038 -11.581 19.223 1.00 88.62 311 GLY A N 1
ATOM 2220 C CA . GLY A 1 311 ? -25.851 -13.035 19.127 1.00 88.62 311 GLY A CA 1
ATOM 2221 C C . GLY A 1 311 ? -25.670 -13.754 20.468 1.00 88.62 311 GLY A C 1
ATOM 2222 O O . GLY A 1 311 ? -25.657 -14.980 20.504 1.00 88.62 311 GLY A O 1
ATOM 2223 N N . GLY A 1 312 ? -25.544 -13.013 21.576 1.00 92.25 312 GLY A N 1
ATOM 2224 C CA . GLY A 1 312 ? -25.300 -13.573 22.908 1.00 92.25 312 GLY A CA 1
ATOM 2225 C C . GLY A 1 312 ? -23.849 -14.017 23.140 1.00 92.25 312 GLY A C 1
ATOM 2226 O O . GLY A 1 312 ? -22.980 -13.867 22.286 1.00 92.25 312 GLY A O 1
ATOM 2227 N N . GLY A 1 313 ? -23.556 -14.517 24.344 1.00 94.69 313 GLY A N 1
ATOM 2228 C CA . GLY A 1 313 ? -22.229 -15.048 24.692 1.00 94.69 313 GLY A CA 1
ATOM 2229 C C . GLY A 1 313 ? -21.097 -14.015 24.757 1.00 94.69 313 GLY A C 1
ATOM 2230 O O . GLY A 1 313 ? -19.936 -14.405 24.811 1.00 94.69 313 GLY A O 1
ATOM 2231 N N . CYS A 1 314 ? -21.394 -12.712 24.733 1.00 96.56 314 CYS A N 1
ATOM 2232 C CA . CYS A 1 314 ? -20.352 -11.694 24.828 1.00 96.56 314 CYS A CA 1
ATOM 2233 C C . CYS A 1 314 ? -19.951 -11.402 26.275 1.00 96.56 314 CYS A C 1
ATOM 2235 O O . CYS A 1 314 ? -20.801 -11.187 27.141 1.00 96.56 314 CYS A O 1
ATOM 2237 N N . GLU A 1 315 ? -18.648 -11.285 26.501 1.00 97.81 315 GLU A N 1
ATOM 2238 C CA . GLU A 1 315 ? -18.066 -10.821 27.753 1.00 97.81 315 GLU A CA 1
ATOM 2239 C C . GLU A 1 315 ? -17.835 -9.307 27.674 1.00 97.81 315 GLU A C 1
ATOM 2241 O O . GLU A 1 315 ? -17.023 -8.830 26.882 1.00 97.81 315 GLU A O 1
ATOM 2246 N N . LYS A 1 316 ? -18.550 -8.533 28.496 1.00 96.50 316 LYS A N 1
ATOM 2247 C CA . LYS A 1 316 ? -18.414 -7.072 28.568 1.00 96.50 316 LYS A CA 1
ATOM 2248 C C . LYS A 1 316 ? -17.592 -6.691 29.806 1.00 96.50 316 LYS A C 1
ATOM 2250 O O . LYS A 1 316 ? -18.054 -6.891 30.924 1.00 96.50 316 LYS A O 1
ATOM 2255 N N . THR A 1 317 ? -16.399 -6.120 29.621 1.00 97.19 317 THR A N 1
ATOM 2256 C CA . THR A 1 317 ? -15.485 -5.687 30.708 1.00 97.19 317 THR A CA 1
ATOM 2257 C C . THR A 1 317 ? -14.937 -4.268 30.494 1.00 97.19 317 THR A C 1
ATOM 2259 O O . THR A 1 317 ? -15.186 -3.658 29.454 1.00 97.19 317 THR A O 1
ATOM 2262 N N . GLY A 1 318 ? -14.215 -3.716 31.474 1.00 95.06 318 GLY A N 1
ATOM 2263 C CA . GLY A 1 318 ? -13.573 -2.395 31.392 1.00 95.06 318 GLY A CA 1
ATOM 2264 C C . GLY A 1 318 ? -14.209 -1.327 32.288 1.00 95.06 318 GLY A C 1
ATOM 2265 O O . GLY A 1 318 ? -15.225 -1.573 32.938 1.00 95.06 318 GLY A O 1
ATOM 2266 N N . SER A 1 319 ? -13.565 -0.160 32.361 1.00 94.62 319 SER A N 1
ATOM 2267 C CA . SER A 1 319 ? -13.923 0.941 33.273 1.00 94.62 319 SER A CA 1
ATOM 2268 C C . SER A 1 319 ? -14.822 2.022 32.666 1.00 94.62 319 SER A C 1
ATOM 2270 O O . SER A 1 319 ? -15.224 2.939 33.384 1.00 94.62 319 SER A O 1
ATOM 2272 N N . GLY A 1 320 ? -15.095 1.967 31.361 1.00 93.12 320 GLY A N 1
ATOM 2273 C CA . GLY A 1 320 ? -15.831 3.019 30.664 1.00 93.12 320 GLY A CA 1
ATOM 2274 C 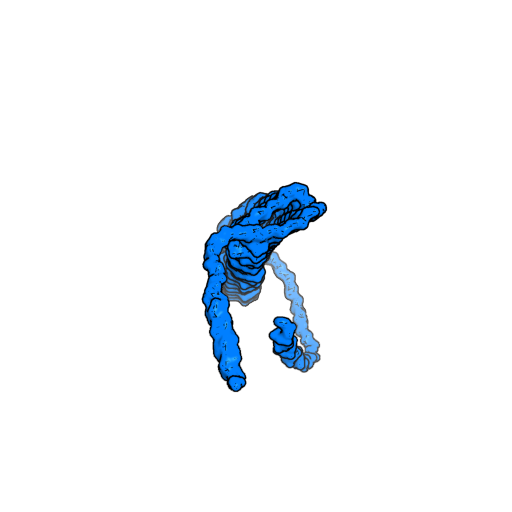C . GLY A 1 320 ? -17.322 3.072 31.004 1.00 93.12 320 GLY A C 1
ATOM 2275 O O . GLY A 1 320 ? -17.924 2.079 31.422 1.00 93.12 320 GLY A O 1
ATOM 2276 N N . LYS A 1 321 ? -17.934 4.251 30.839 1.00 94.25 321 LYS A N 1
ATOM 2277 C CA . LYS A 1 321 ? -19.356 4.468 31.150 1.00 94.25 321 LYS A CA 1
ATOM 2278 C C . LYS A 1 321 ? -20.225 4.063 29.964 1.00 94.25 321 LYS A C 1
ATOM 2280 O O . LYS A 1 321 ? -20.025 4.559 28.860 1.00 94.25 321 LYS A O 1
ATOM 2285 N N . GLU A 1 322 ? -21.217 3.208 30.195 1.00 94.88 322 GLU A N 1
ATOM 2286 C CA . GLU A 1 322 ? -22.178 2.845 29.150 1.00 94.88 322 GLU A CA 1
ATOM 2287 C C . GLU A 1 322 ? -23.067 4.031 28.773 1.00 94.88 322 GLU A C 1
ATOM 2289 O O . GLU A 1 322 ? -23.664 4.681 29.635 1.00 94.88 322 GLU A O 1
ATOM 2294 N N . VAL A 1 323 ? -23.194 4.277 27.472 1.00 91.75 323 VAL A N 1
ATOM 2295 C CA . VAL A 1 323 ? -24.195 5.189 26.926 1.00 91.75 323 VAL A CA 1
ATOM 2296 C C . VAL A 1 323 ? -25.531 4.441 26.870 1.00 91.75 323 VAL A C 1
ATOM 2298 O O . VAL A 1 323 ? -25.588 3.352 26.292 1.00 91.75 323 VAL A O 1
ATOM 2301 N N . PRO A 1 324 ? -26.621 4.985 27.444 1.00 73.19 324 PRO A N 1
ATOM 2302 C CA . PRO A 1 324 ? -27.940 4.381 27.322 1.00 73.19 324 PRO A CA 1
ATOM 2303 C C . PRO A 1 324 ? -28.325 4.258 25.845 1.00 73.19 324 PRO A C 1
ATOM 2305 O O . PRO A 1 324 ? -28.314 5.249 25.114 1.00 73.19 324 PRO A O 1
ATOM 2308 N N . SER A 1 325 ? -28.680 3.054 25.396 1.00 59.88 325 SER A N 1
ATOM 2309 C CA . SER A 1 325 ? -29.309 2.888 24.086 1.00 59.88 325 SER A CA 1
ATOM 2310 C C . SER A 1 325 ? -30.643 3.627 24.122 1.00 59.88 325 SER A C 1
ATOM 2312 O O . SER A 1 325 ? -31.544 3.202 24.839 1.00 59.88 325 SER A O 1
ATOM 2314 N N . SER A 1 326 ? -30.790 4.722 23.373 1.00 48.31 326 SER A N 1
ATOM 2315 C CA . SER A 1 326 ? -32.118 5.281 23.113 1.00 48.31 326 SER A CA 1
ATOM 2316 C C . SER A 1 326 ? -32.989 4.181 22.501 1.00 48.31 326 SER A C 1
ATOM 2318 O O . SER A 1 326 ? -32.525 3.419 21.648 1.00 48.31 326 SER A O 1
ATOM 2320 N N . ASP A 1 327 ? -34.203 4.048 23.023 1.00 37.22 327 ASP A N 1
ATOM 2321 C CA . ASP A 1 327 ? -35.103 2.926 22.801 1.00 37.22 327 ASP A CA 1
ATOM 2322 C C . ASP A 1 327 ? -35.243 2.524 21.327 1.00 37.22 327 ASP A C 1
ATOM 2324 O O . ASP A 1 327 ? -35.528 3.327 20.437 1.00 37.22 327 ASP A O 1
ATOM 2328 N N . LYS A 1 328 ? -35.084 1.223 21.088 1.00 35.19 328 LYS A N 1
ATOM 2329 C CA . LYS A 1 328 ? -35.480 0.558 19.849 1.00 35.19 328 LYS A CA 1
ATOM 2330 C C . LYS A 1 328 ? -36.984 0.801 19.615 1.00 35.19 328 LYS A C 1
ATOM 2332 O O . LYS A 1 328 ? -37.767 0.531 20.528 1.00 35.19 328 LYS A O 1
ATOM 2337 N N . PRO A 1 329 ? -37.433 1.211 18.413 1.00 38.09 329 PRO A N 1
ATOM 2338 C CA . PRO A 1 329 ? -38.850 1.180 18.073 1.00 38.09 329 PRO A CA 1
ATOM 2339 C C . PRO A 1 329 ? -39.386 -0.246 18.217 1.00 38.09 329 PRO A C 1
ATOM 2341 O O . PRO A 1 329 ? -38.769 -1.211 17.754 1.00 38.09 329 PRO A O 1
ATOM 2344 N N . ALA A 1 330 ? -40.522 -0.359 18.901 1.00 36.56 330 ALA A N 1
ATOM 2345 C CA . ALA A 1 330 ? -41.229 -1.599 19.170 1.00 36.56 330 ALA A CA 1
ATOM 2346 C C . ALA A 1 330 ? -41.363 -2.481 17.918 1.00 36.56 330 ALA A C 1
ATOM 2348 O O . ALA A 1 330 ? -41.596 -2.007 16.806 1.00 36.56 330 ALA A O 1
ATOM 2349 N N . GLY A 1 331 ? -41.200 -3.786 18.134 1.00 42.50 331 GLY A N 1
ATOM 2350 C CA . GLY A 1 331 ? -41.218 -4.794 17.089 1.00 42.50 331 GLY A CA 1
ATOM 2351 C C . GLY A 1 331 ? -42.484 -4.758 16.239 1.00 42.50 331 GLY A C 1
ATOM 2352 O O . GLY A 1 331 ? -43.602 -4.733 16.742 1.00 42.50 331 GLY A O 1
ATOM 2353 N N . THR A 1 332 ? -42.281 -4.849 14.932 1.00 31.89 332 THR A N 1
ATOM 2354 C CA . THR A 1 332 ? -43.258 -5.431 14.018 1.00 31.89 332 THR A CA 1
ATOM 2355 C C . THR A 1 332 ? -42.690 -6.759 13.550 1.00 31.89 332 THR A C 1
ATOM 2357 O O . THR A 1 332 ? -41.691 -6.827 12.840 1.00 31.89 332 THR A O 1
ATOM 2360 N N . THR A 1 333 ? -43.298 -7.831 14.038 1.00 34.12 333 THR A N 1
ATOM 2361 C CA . THR A 1 333 ? -43.116 -9.207 13.586 1.00 34.12 333 THR A CA 1
ATOM 2362 C C . THR A 1 333 ? -43.564 -9.307 12.124 1.00 34.12 333 THR A C 1
ATOM 2364 O O . THR A 1 333 ? -44.737 -9.043 11.852 1.00 34.12 333 THR A O 1
ATOM 2367 N N . PRO A 1 334 ? -42.710 -9.714 11.168 1.00 34.97 334 PRO A N 1
ATOM 2368 C CA . PRO A 1 334 ? -43.192 -10.164 9.871 1.00 34.97 334 PRO A CA 1
ATOM 2369 C C . PRO A 1 334 ? -43.776 -11.573 10.034 1.00 34.97 334 PRO A C 1
ATOM 2371 O O . PRO A 1 334 ? -43.115 -12.467 10.567 1.00 34.97 334 PRO A O 1
ATOM 2374 N N . LEU A 1 335 ? -45.027 -11.762 9.605 1.00 33.25 335 LEU A N 1
ATOM 2375 C CA . LEU A 1 335 ? -45.655 -13.080 9.486 1.00 33.25 335 LEU A CA 1
ATOM 2376 C C . LEU A 1 335 ? -44.818 -14.007 8.579 1.00 33.25 335 LEU A C 1
ATOM 2378 O O . LEU A 1 335 ? -44.220 -13.533 7.610 1.00 33.25 335 LEU A O 1
ATOM 2382 N N . PRO A 1 336 ? -44.821 -15.329 8.832 1.00 36.94 336 PRO A N 1
ATOM 2383 C CA . PRO A 1 336 ? -44.156 -16.287 7.961 1.00 36.94 336 PRO A CA 1
ATOM 2384 C C . PRO A 1 336 ? -44.896 -16.396 6.616 1.00 36.94 336 PRO A C 1
ATOM 2386 O O . PRO A 1 336 ? -46.127 -16.495 6.607 1.00 36.94 336 PRO A O 1
ATOM 2389 N N . PRO A 1 337 ? -44.187 -16.434 5.474 1.00 36.84 337 PRO A N 1
ATOM 2390 C CA . PRO A 1 337 ? -44.805 -16.782 4.208 1.00 36.84 337 PRO A CA 1
ATOM 2391 C C . PRO A 1 337 ? -45.098 -18.287 4.172 1.00 36.84 337 PRO A C 1
ATOM 2393 O O . PRO A 1 337 ? -44.210 -19.128 4.045 1.00 36.84 337 PRO A O 1
ATOM 2396 N N . THR A 1 338 ? -46.380 -18.625 4.265 1.00 36.91 338 THR A N 1
ATOM 2397 C CA . THR A 1 338 ? -46.950 -19.853 3.702 1.00 36.91 338 THR A CA 1
ATOM 2398 C C . THR A 1 338 ? -46.726 -19.857 2.192 1.00 36.91 338 THR A C 1
ATOM 2400 O O . THR A 1 338 ? -47.235 -18.983 1.495 1.00 36.91 338 THR A O 1
ATOM 2403 N N . GLY A 1 339 ? -45.989 -20.842 1.680 1.00 32.78 339 GLY A N 1
ATOM 2404 C CA . GLY A 1 339 ? -45.768 -20.990 0.244 1.00 32.78 339 GLY A CA 1
ATOM 2405 C C . GLY A 1 339 ? -44.883 -22.181 -0.095 1.00 32.78 339 GLY A C 1
ATOM 2406 O O . GLY A 1 339 ? -43.669 -22.064 -0.186 1.00 32.78 339 GLY A O 1
ATOM 2407 N N . THR A 1 340 ? -45.517 -23.334 -0.270 1.00 37.12 340 THR A N 1
ATOM 2408 C CA . THR A 1 340 ? -44.985 -24.545 -0.904 1.00 37.12 340 THR A CA 1
ATOM 2409 C C . THR A 1 340 ? -44.430 -24.264 -2.304 1.00 37.12 340 THR A C 1
ATOM 2411 O O . THR A 1 340 ? -45.139 -23.683 -3.124 1.00 37.12 340 THR A O 1
ATOM 2414 N N . GLY A 1 341 ? -43.226 -24.751 -2.614 1.00 31.34 341 GLY A N 1
ATOM 2415 C CA . GLY A 1 341 ? -42.661 -24.692 -3.965 1.00 31.34 341 GLY A CA 1
ATOM 2416 C C . GLY A 1 341 ? -41.394 -25.535 -4.121 1.00 31.34 341 GLY A C 1
ATOM 2417 O O . GLY A 1 341 ? -40.339 -25.144 -3.648 1.00 31.34 341 GLY A O 1
ATOM 2418 N N . ALA A 1 342 ? -41.578 -26.704 -4.737 1.00 34.34 342 ALA A N 1
ATOM 2419 C CA . ALA A 1 342 ? -40.649 -27.597 -5.438 1.00 34.34 342 ALA A CA 1
ATOM 2420 C C . ALA A 1 342 ? -39.118 -27.440 -5.264 1.00 34.34 342 ALA A C 1
ATOM 2422 O O . ALA A 1 342 ? -38.513 -26.437 -5.628 1.00 34.34 342 ALA A O 1
ATOM 2423 N N . LEU A 1 343 ? -38.499 -28.548 -4.839 1.00 34.62 343 LEU A N 1
ATOM 2424 C CA . LEU A 1 343 ? -37.111 -28.909 -5.134 1.00 34.62 343 LEU A CA 1
ATOM 2425 C C . LEU A 1 343 ? -36.912 -28.981 -6.652 1.00 34.62 343 LEU A C 1
ATOM 2427 O O . LEU A 1 343 ? -37.604 -29.766 -7.300 1.00 34.62 343 LEU A O 1
ATOM 2431 N N . ASP A 1 344 ? -35.932 -28.252 -7.184 1.00 31.14 344 ASP A N 1
ATOM 2432 C CA . ASP A 1 344 ? -35.391 -28.535 -8.512 1.00 31.14 344 ASP A CA 1
ATOM 2433 C C . ASP A 1 344 ? -33.863 -28.661 -8.452 1.00 31.14 344 ASP A C 1
ATOM 2435 O O . ASP A 1 344 ? -33.133 -27.759 -8.035 1.00 31.14 344 ASP A O 1
ATOM 2439 N N . MET A 1 345 ? -33.405 -29.863 -8.796 1.00 33.94 345 MET A N 1
ATOM 2440 C CA . MET A 1 345 ? -32.014 -30.292 -8.858 1.00 33.94 345 MET A CA 1
ATOM 2441 C C . MET A 1 345 ? -31.419 -29.855 -10.199 1.00 33.94 345 MET A C 1
ATOM 2443 O O . MET A 1 345 ? -31.589 -30.555 -11.191 1.00 33.94 345 MET A O 1
ATOM 2447 N N . VAL A 1 346 ? -30.640 -28.773 -10.234 1.00 32.72 346 VAL A N 1
ATOM 2448 C CA . VAL A 1 346 ? -29.685 -28.533 -11.332 1.00 32.72 346 VAL A CA 1
ATOM 2449 C C . VAL A 1 346 ? -28.421 -27.869 -10.779 1.00 32.72 346 VAL A C 1
ATOM 2451 O O . VAL A 1 346 ? -28.250 -26.653 -10.800 1.00 32.72 346 VAL A O 1
ATOM 2454 N N . SER A 1 347 ? -27.517 -28.682 -10.233 1.00 36.22 347 SER A N 1
ATOM 2455 C CA . SER A 1 347 ? -26.132 -28.286 -9.929 1.00 36.22 347 SER A CA 1
ATOM 2456 C C . SER A 1 347 ? -25.229 -29.514 -9.855 1.00 36.22 347 SER A C 1
ATOM 2458 O O . SER A 1 347 ? -24.615 -29.802 -8.838 1.00 36.22 347 SER A O 1
ATOM 2460 N N . VAL A 1 348 ? -25.172 -30.259 -10.960 1.00 35.28 348 VAL A N 1
ATOM 2461 C CA . VAL A 1 348 ? -24.110 -31.230 -11.259 1.00 35.28 348 VAL A CA 1
ATOM 2462 C C . VAL A 1 348 ? -23.983 -31.291 -12.782 1.00 35.28 348 VAL A C 1
ATOM 2464 O O . VAL A 1 348 ? -24.508 -32.223 -13.354 1.00 35.28 348 VAL A O 1
ATOM 2467 N N . PHE A 1 349 ? -23.421 -30.279 -13.463 1.00 30.66 349 PHE A N 1
ATOM 2468 C CA . PHE A 1 349 ? -22.936 -30.387 -14.865 1.00 30.66 349 PHE A CA 1
ATOM 2469 C C . PHE A 1 349 ? -22.280 -29.078 -15.375 1.00 30.66 349 PHE A C 1
ATOM 2471 O O . PHE A 1 349 ? -22.639 -28.577 -16.430 1.00 30.66 349 PHE A O 1
ATOM 2478 N N . VAL A 1 350 ? -21.302 -28.495 -14.661 1.00 33.38 350 VAL A N 1
ATOM 2479 C CA . VAL A 1 350 ? -20.385 -27.475 -15.248 1.00 33.38 350 VAL A CA 1
ATOM 2480 C C . VAL A 1 350 ? -18.962 -27.596 -14.667 1.00 33.38 350 VAL A C 1
ATOM 2482 O O . VAL A 1 350 ? -18.319 -26.614 -14.323 1.00 33.38 350 VAL A O 1
ATOM 2485 N N . LEU A 1 351 ? -18.453 -28.825 -14.521 1.00 32.50 351 LEU A N 1
ATOM 2486 C CA . LEU A 1 351 ? -17.053 -29.088 -14.131 1.00 32.50 351 LEU A CA 1
ATOM 2487 C C . LEU A 1 351 ? -16.379 -30.147 -15.017 1.00 32.50 351 LEU A C 1
ATOM 2489 O O . LEU A 1 351 ? -15.499 -30.885 -14.587 1.00 32.50 351 LEU A O 1
ATOM 2493 N N . ALA A 1 352 ? -16.783 -30.219 -16.283 1.00 36.44 352 ALA A N 1
ATOM 2494 C CA . ALA A 1 352 ? -16.120 -31.057 -17.272 1.00 36.44 352 ALA A CA 1
ATOM 2495 C C . ALA A 1 352 ? -16.352 -30.482 -18.670 1.00 36.44 352 ALA A C 1
ATOM 2497 O O . ALA A 1 352 ? -17.223 -30.966 -19.371 1.00 36.44 352 ALA A O 1
ATOM 2498 N N . ILE A 1 353 ? -15.635 -29.408 -19.015 1.00 33.75 353 ILE A N 1
ATOM 2499 C CA . ILE A 1 353 ? -15.159 -29.016 -20.362 1.00 33.75 353 ILE A CA 1
ATOM 2500 C C . ILE A 1 353 ? -14.250 -27.798 -20.120 1.00 33.75 353 ILE A C 1
ATOM 2502 O O . ILE A 1 353 ? -14.686 -26.656 -20.159 1.00 33.75 353 ILE A O 1
ATOM 2506 N N . SER A 1 354 ? -12.986 -28.034 -19.763 1.00 33.88 354 SER A N 1
ATOM 2507 C CA . SER A 1 354 ? -11.881 -27.057 -19.914 1.00 33.88 354 SER A CA 1
ATOM 2508 C C . SER A 1 354 ? -10.501 -27.734 -19.980 1.00 33.88 354 SER A C 1
ATOM 2510 O O . SER A 1 354 ? -9.481 -27.060 -19.971 1.00 33.88 354 SER A O 1
ATOM 2512 N N . ALA A 1 355 ? -10.443 -29.065 -20.090 1.00 35.53 355 ALA A N 1
ATOM 2513 C CA . ALA A 1 355 ? -9.198 -29.828 -20.162 1.00 35.53 355 ALA A CA 1
ATOM 2514 C C . ALA A 1 355 ? -9.083 -30.575 -21.501 1.00 35.53 355 ALA A C 1
ATOM 2516 O O . ALA A 1 355 ? -8.981 -31.794 -21.512 1.00 35.53 355 ALA A O 1
ATOM 2517 N N . VAL A 1 356 ? -9.170 -29.862 -22.636 1.00 36.28 356 VAL A N 1
ATOM 2518 C CA . VAL A 1 356 ? -8.847 -30.419 -23.976 1.00 36.28 356 VAL A CA 1
ATOM 2519 C C . VAL A 1 356 ? -8.132 -29.407 -24.903 1.00 36.28 356 VAL A C 1
ATOM 2521 O O . VAL A 1 356 ? -7.873 -29.712 -26.057 1.00 36.28 356 VAL A O 1
ATOM 2524 N N . VAL A 1 357 ? -7.709 -28.223 -24.439 1.00 34.22 357 VAL A N 1
ATOM 2525 C CA . VAL A 1 357 ? -6.954 -27.271 -25.294 1.00 34.22 357 VAL A CA 1
ATOM 2526 C C . VAL A 1 357 ? -5.537 -27.067 -24.760 1.00 34.22 357 VAL A C 1
ATOM 2528 O O . VAL A 1 357 ? -5.134 -25.977 -24.372 1.00 34.22 357 VAL A O 1
ATOM 2531 N N . SER A 1 358 ? -4.773 -28.158 -24.697 1.00 36.50 358 SER A N 1
ATOM 2532 C CA . SER A 1 358 ? -3.315 -28.119 -24.477 1.00 36.50 358 SER A CA 1
ATOM 2533 C C . SER A 1 358 ? -2.565 -29.191 -25.279 1.00 36.50 358 SER A C 1
ATOM 2535 O O . SER A 1 358 ? -1.509 -29.661 -24.877 1.00 36.50 358 SER A O 1
ATOM 2537 N N . LEU A 1 359 ? -3.099 -29.566 -26.442 1.00 38.59 359 LEU A N 1
ATOM 2538 C CA . LEU A 1 359 ? -2.332 -30.211 -27.506 1.00 38.59 359 LEU A CA 1
ATOM 2539 C C . LEU A 1 359 ? -2.687 -29.518 -28.818 1.00 38.59 359 LEU A C 1
ATOM 2541 O O . LEU A 1 359 ? -3.676 -29.891 -29.439 1.00 38.59 359 LEU A O 1
ATOM 2545 N N . LEU A 1 360 ? -1.915 -28.483 -29.165 1.00 34.12 360 LEU A N 1
ATOM 2546 C CA . LEU A 1 360 ? -1.587 -28.001 -30.519 1.00 34.12 360 LEU A CA 1
ATOM 2547 C C . LEU A 1 360 ? -1.022 -26.575 -30.413 1.00 34.12 360 LEU A C 1
ATOM 2549 O O . LEU A 1 360 ? -1.745 -25.600 -30.598 1.00 34.12 360 LEU A O 1
ATOM 2553 N N . CYS A 1 361 ? 0.256 -26.508 -30.035 1.00 39.12 361 CYS A N 1
ATOM 2554 C CA . CYS A 1 361 ? 1.306 -25.593 -30.498 1.00 39.12 361 CYS A CA 1
ATOM 2555 C C . CYS A 1 361 ? 2.596 -25.992 -29.778 1.00 39.12 361 CYS A C 1
ATOM 2557 O O . CYS A 1 361 ? 2.589 -25.974 -28.528 1.00 39.12 361 CYS A O 1
#

Secondary structure (DSSP, 8-state):
--HHHHHHHHHHHHHHT-S------------EEEEEESSEEEEEEEES---EE-TT-SEEEEEE-SSSEEEEEE-SSEEEEEE-SS-EEEEEEEEEEEEEEE-S-EEEEEEEEEEEEEEEE-SS-EEEEEEEEEEEEEEE-S--SEEEEEEEEEEEEESSSSEEEEE-TT-SEEEEEESSSEEEEE-SSEEEEEESSS--EEEE--TT-SEEEEEESSS--EEEE-SSEEEEEETT---SEEEE-SSEEEEEESS--S-EEE-SSEEEEEESSS--EEEE-TT-SEEEEE-TT---EEEE-SSEEEEE-SSS--EEESSPEEPP-PPPPPP-PPPP-----------SSSSSSSSS-SS--

Radius of gyration: 31.29 Å; chains: 1; bounding box: 90×69×91 Å